Protein AF-A0AAV0FHT2-F1 (afdb_monomer_lite)

InterPro domains:
  IPR003653 Ulp1 protease family, C-terminal catalytic domain [PF02902] (88-196)
  IPR003653 Ulp1 protease family, C-terminal catalytic domain [PS50600] (56-200)
  IPR038765 Papain-like cysteine peptidase superfamily [SSF54001] (50-197)

Structure (mmCIF, N/CA/C/O backbone):
data_AF-A0AAV0FHT2-F1
#
_entry.id   AF-A0AAV0FHT2-F1
#
loop_
_atom_site.group_PDB
_atom_site.id
_atom_site.type_symbol
_atom_site.label_atom_id
_atom_site.label_alt_id
_atom_site.label_comp_id
_atom_site.label_asym_id
_atom_site.label_entity_id
_atom_site.label_seq_id
_atom_site.pdbx_PDB_ins_code
_atom_site.Cartn_x
_atom_site.Cartn_y
_atom_site.Cartn_z
_atom_site.occupancy
_atom_site.B_iso_or_equiv
_atom_site.auth_seq_id
_atom_site.auth_comp_id
_atom_site.auth_asym_id
_atom_site.auth_atom_id
_atom_site.pdbx_PDB_model_num
ATOM 1 N N . MET A 1 1 ? 17.338 -13.443 3.522 1.00 33.56 1 MET A N 1
ATOM 2 C CA . MET A 1 1 ? 15.998 -13.980 3.847 1.00 33.56 1 MET A CA 1
ATOM 3 C C . MET A 1 1 ? 15.006 -12.915 3.415 1.00 33.56 1 MET A C 1
ATOM 5 O O . MET A 1 1 ? 15.120 -11.802 3.889 1.00 33.56 1 MET A O 1
ATOM 9 N N . ARG A 1 2 ? 14.444 -13.075 2.213 1.00 39.53 2 ARG A N 1
ATOM 10 C CA . ARG A 1 2 ? 13.092 -13.601 1.917 1.00 39.53 2 ARG A CA 1
ATOM 11 C C . ARG A 1 2 ? 12.065 -12.457 1.869 1.00 39.53 2 ARG A C 1
ATOM 13 O O . ARG A 1 2 ? 11.284 -12.276 2.788 1.00 39.53 2 ARG A O 1
ATOM 20 N N . ASN A 1 3 ? 12.025 -11.750 0.737 1.00 41.50 3 ASN A N 1
ATOM 21 C CA . ASN A 1 3 ? 10.824 -11.031 0.298 1.00 41.50 3 ASN A CA 1
ATOM 22 C C . ASN A 1 3 ? 9.791 -12.047 -0.196 1.00 41.50 3 ASN A C 1
ATOM 24 O O . ASN A 1 3 ? 9.535 -12.175 -1.389 1.00 41.50 3 ASN A O 1
ATOM 28 N N . MET A 1 4 ? 9.260 -12.839 0.732 1.00 48.00 4 MET A N 1
ATOM 29 C CA . MET A 1 4 ? 8.156 -13.752 0.455 1.00 48.00 4 MET A CA 1
ATOM 30 C C . MET A 1 4 ? 6.805 -13.042 0.573 1.00 48.00 4 MET A C 1
ATOM 32 O O . MET A 1 4 ? 5.823 -13.595 0.105 1.00 48.00 4 MET A O 1
ATOM 36 N N . LEU A 1 5 ? 6.745 -11.813 1.105 1.00 46.59 5 LEU A N 1
ATOM 37 C CA . LEU A 1 5 ? 5.500 -11.046 1.206 1.00 46.59 5 LEU A CA 1
ATOM 38 C C . LEU A 1 5 ? 4.822 -10.852 -0.158 1.00 46.59 5 LEU A C 1
ATOM 40 O O . LEU A 1 5 ? 3.622 -11.050 -0.262 1.00 46.59 5 LEU A O 1
ATOM 44 N N . LEU A 1 6 ? 5.590 -10.550 -1.212 1.00 48.16 6 LEU A N 1
ATOM 45 C CA . LEU A 1 6 ? 5.062 -10.396 -2.572 1.00 48.16 6 LEU A CA 1
ATOM 46 C C . LEU A 1 6 ? 4.552 -11.714 -3.158 1.00 48.16 6 LEU A C 1
ATOM 48 O O . LEU A 1 6 ? 3.445 -11.752 -3.681 1.00 48.16 6 LEU A O 1
ATOM 52 N N . CYS A 1 7 ? 5.306 -12.810 -3.012 1.00 42.16 7 CYS A N 1
ATOM 53 C CA . CYS A 1 7 ? 4.814 -14.130 -3.405 1.00 42.16 7 CYS A CA 1
ATOM 54 C C . CYS A 1 7 ? 3.557 -14.511 -2.620 1.00 42.16 7 CYS A C 1
ATOM 56 O O . CYS A 1 7 ? 2.609 -14.998 -3.208 1.00 42.16 7 CYS A O 1
ATOM 58 N N . TRP A 1 8 ? 3.492 -14.253 -1.318 1.00 44.94 8 TRP A N 1
ATOM 59 C CA . TRP A 1 8 ? 2.304 -14.568 -0.528 1.00 44.94 8 TRP A CA 1
ATOM 60 C C . TRP A 1 8 ? 1.111 -13.692 -0.902 1.00 44.94 8 TRP A C 1
ATOM 62 O O . T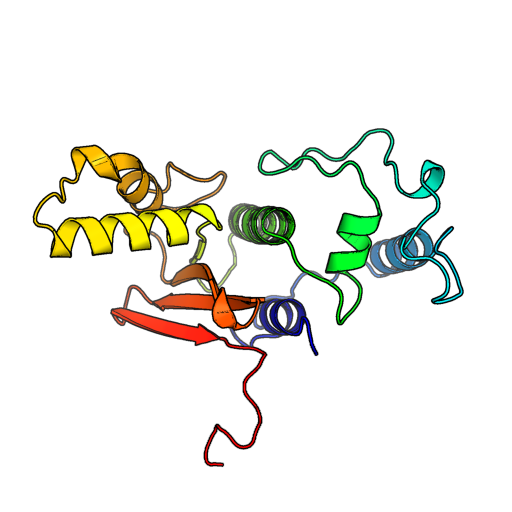RP A 1 8 ? 0.019 -14.209 -1.059 1.00 44.94 8 TRP A O 1
ATOM 72 N N . ILE A 1 9 ? 1.301 -12.398 -1.134 1.00 49.12 9 ILE A N 1
ATOM 73 C CA . ILE A 1 9 ? 0.235 -11.506 -1.608 1.00 49.12 9 ILE A CA 1
ATOM 74 C C . ILE A 1 9 ? -0.317 -11.969 -2.967 1.00 49.12 9 ILE A C 1
ATOM 76 O O . ILE A 1 9 ? -1.523 -11.912 -3.181 1.00 49.12 9 ILE A O 1
ATOM 80 N N . ILE A 1 10 ? 0.546 -12.461 -3.861 1.00 46.00 10 ILE A N 1
ATOM 81 C CA . ILE A 1 10 ? 0.159 -12.952 -5.193 1.00 46.00 10 ILE A CA 1
ATOM 82 C C . ILE A 1 10 ? -0.422 -14.384 -5.144 1.00 46.00 10 ILE A C 1
ATOM 84 O O . ILE A 1 10 ? -1.262 -14.715 -5.975 1.00 46.00 10 ILE A O 1
ATOM 88 N N . PHE A 1 11 ? -0.013 -15.223 -4.182 1.00 37.81 11 PHE A N 1
ATOM 89 C CA . PHE A 1 11 ? -0.374 -16.651 -4.087 1.00 37.81 11 PHE A CA 1
ATOM 90 C C . PHE A 1 11 ? -1.270 -17.021 -2.879 1.00 37.81 11 PHE A C 1
ATOM 92 O O . PHE A 1 11 ? -1.506 -18.205 -2.639 1.00 37.81 11 PHE A O 1
ATOM 99 N N . LEU A 1 12 ? -1.772 -16.056 -2.096 1.00 41.16 12 LEU A N 1
ATOM 100 C CA . LEU A 1 12 ? -2.678 -16.314 -0.966 1.00 41.16 12 LEU A CA 1
ATOM 101 C C . LEU A 1 12 ? -4.052 -16.810 -1.466 1.00 41.16 12 LEU A C 1
ATOM 103 O O . LEU A 1 12 ? -4.611 -16.185 -2.369 1.00 41.16 12 LEU A O 1
ATOM 107 N N . PRO A 1 13 ? -4.660 -17.837 -0.831 1.00 39.91 13 PRO A N 1
ATOM 108 C CA . PRO A 1 13 ? -5.949 -18.421 -1.230 1.00 39.91 13 PRO A CA 1
ATOM 109 C C . PRO A 1 13 ? -7.187 -17.499 -1.206 1.00 39.91 13 PRO A C 1
ATOM 111 O O . PRO A 1 13 ? -8.283 -17.981 -1.450 1.00 39.91 13 PRO A O 1
ATOM 114 N N . CYS A 1 14 ? -7.072 -16.209 -0.872 1.00 43.72 14 CYS A N 1
ATOM 115 C CA . CYS A 1 14 ? -8.185 -15.243 -0.844 1.00 43.72 14 CYS A CA 1
ATOM 116 C C . CYS A 1 14 ? -7.631 -13.850 -0.495 1.00 43.72 14 CYS A C 1
ATOM 118 O O . CYS A 1 14 ? -6.880 -13.787 0.486 1.00 43.72 14 CYS A O 1
ATOM 120 N N . PRO A 1 15 ? -7.936 -12.734 -1.198 1.00 46.41 15 PRO A N 1
ATOM 121 C CA . PRO A 1 15 ? -8.919 -12.488 -2.269 1.00 46.41 15 PRO A CA 1
ATOM 122 C C . PRO A 1 15 ? -8.490 -12.828 -3.702 1.00 46.41 15 PRO A C 1
ATOM 124 O O . PRO A 1 15 ? -9.273 -12.671 -4.633 1.00 46.41 15 PRO A O 1
ATOM 127 N N . PHE A 1 16 ? -7.240 -13.242 -3.897 1.00 49.50 16 PHE A N 1
ATOM 128 C CA . PHE A 1 16 ? -6.607 -13.254 -5.220 1.00 49.50 16 PHE A CA 1
ATOM 129 C C . PHE A 1 16 ? -6.552 -14.632 -5.887 1.00 49.50 16 PHE A C 1
ATOM 131 O O . PHE A 1 16 ? -6.151 -14.722 -7.040 1.00 49.50 16 PHE A O 1
ATOM 138 N N . ALA A 1 17 ? -6.924 -15.707 -5.188 1.00 43.62 17 ALA A N 1
ATOM 139 C CA . ALA A 1 17 ? -6.791 -17.063 -5.724 1.00 43.62 17 ALA A CA 1
ATOM 140 C C . ALA A 1 17 ? -7.970 -17.525 -6.587 1.00 43.62 17 ALA A C 1
ATOM 142 O O . ALA A 1 17 ? -7.798 -18.425 -7.403 1.00 43.62 17 ALA A O 1
ATOM 143 N N . ASP A 1 18 ? -9.150 -16.928 -6.408 1.00 41.88 18 ASP A N 1
ATOM 144 C CA . ASP A 1 18 ? -10.409 -17.513 -6.886 1.00 41.88 18 ASP A CA 1
ATOM 145 C C . ASP A 1 18 ? -10.996 -16.823 -8.123 1.00 41.88 18 ASP A C 1
ATOM 147 O O . ASP A 1 18 ? -11.919 -17.327 -8.762 1.00 41.88 18 ASP A O 1
ATOM 151 N N . GLU A 1 19 ? -10.419 -15.690 -8.501 1.00 41.84 19 GLU A N 1
ATOM 152 C CA . GLU A 1 19 ? -10.528 -15.159 -9.846 1.00 41.84 19 GLU A CA 1
ATOM 153 C C . GLU A 1 19 ? -9.125 -15.129 -10.387 1.00 41.84 19 GLU A C 1
ATOM 155 O O . GLU A 1 19 ? -8.256 -14.527 -9.760 1.00 41.84 19 GLU A O 1
ATOM 160 N N . ALA A 1 20 ? -8.915 -15.797 -11.519 1.00 40.69 20 ALA A N 1
ATOM 161 C CA . ALA A 1 20 ? -7.740 -15.658 -12.350 1.00 40.69 20 ALA A CA 1
ATOM 162 C C . ALA A 1 20 ? -7.089 -14.287 -12.121 1.00 40.69 20 ALA A C 1
ATOM 164 O O . ALA A 1 20 ? -7.559 -13.267 -12.631 1.00 40.69 20 ALA A O 1
ATOM 165 N N . VAL A 1 21 ? -5.999 -14.242 -11.342 1.00 48.59 21 VAL A N 1
ATOM 166 C CA . VAL A 1 21 ? -5.006 -13.190 -11.512 1.00 48.59 21 VAL A CA 1
ATOM 167 C C . VAL A 1 21 ? -4.718 -13.299 -12.990 1.00 48.59 21 VAL A C 1
ATOM 169 O O . VAL A 1 21 ? -4.102 -14.286 -13.370 1.00 48.59 21 VAL A O 1
ATOM 172 N N . CYS A 1 22 ? -5.313 -12.424 -13.816 1.00 53.59 22 CYS A N 1
ATOM 173 C CA . CYS A 1 22 ? -5.144 -12.460 -15.260 1.00 53.59 22 CYS A CA 1
ATOM 174 C C . CYS A 1 22 ? -3.649 -12.486 -15.488 1.00 53.59 22 CYS A C 1
ATOM 176 O O . CYS A 1 22 ? -2.992 -11.449 -15.361 1.00 53.59 22 CYS A O 1
ATOM 178 N N . VAL A 1 23 ? -3.120 -13.693 -15.693 1.00 59.41 23 VAL A N 1
ATOM 179 C CA . VAL A 1 23 ? -1.711 -13.899 -15.923 1.00 59.41 23 VAL A CA 1
ATOM 180 C C . VAL A 1 23 ? -1.491 -13.049 -17.156 1.00 59.41 23 VAL A C 1
ATOM 182 O O . VAL A 1 23 ? -2.236 -13.232 -18.131 1.00 59.41 23 VAL A O 1
ATOM 185 N N . PRO A 1 24 ? -0.608 -12.036 -17.094 1.00 66.94 24 PRO A N 1
ATOM 186 C CA . PRO A 1 24 ? -0.369 -11.214 -18.262 1.00 66.94 24 PRO A CA 1
ATOM 187 C C . PRO A 1 24 ? -0.123 -12.169 -19.433 1.00 66.94 24 PRO A C 1
ATOM 189 O O . PRO A 1 24 ? 0.543 -13.191 -19.219 1.00 66.94 24 PRO A O 1
ATOM 192 N N . PRO A 1 25 ? -0.702 -11.903 -20.622 1.00 78.06 25 PRO A N 1
ATOM 193 C CA . PRO A 1 25 ? -0.548 -12.770 -21.778 1.00 78.06 25 PRO A CA 1
ATOM 194 C C . PRO A 1 25 ? 0.895 -13.276 -21.864 1.00 78.06 25 PRO A C 1
ATOM 196 O O . PRO A 1 25 ? 1.808 -12.463 -21.685 1.00 78.06 25 PRO A O 1
ATOM 199 N N . PRO A 1 26 ? 1.141 -14.577 -22.104 1.00 81.12 26 PRO A N 1
ATOM 200 C CA . PRO A 1 26 ? 2.491 -15.138 -22.029 1.00 81.12 26 PRO A CA 1
ATOM 201 C C . PRO A 1 26 ? 3.531 -14.368 -22.854 1.00 81.12 26 PRO A C 1
ATOM 203 O O . PRO A 1 26 ? 4.694 -14.297 -22.469 1.00 81.12 26 PRO A O 1
ATOM 206 N N . SER A 1 27 ? 3.104 -13.731 -23.949 1.00 85.88 27 SER A N 1
ATOM 207 C CA . SER A 1 27 ? 3.920 -12.823 -24.758 1.00 85.88 27 SER A CA 1
ATOM 208 C C . SER A 1 27 ? 4.421 -11.596 -23.986 1.00 85.88 27 SER A C 1
ATOM 210 O O . SER A 1 27 ? 5.599 -11.259 -24.080 1.00 85.88 27 SER A O 1
ATOM 212 N N . ILE A 1 28 ? 3.561 -10.950 -23.198 1.00 83.19 28 ILE A N 1
ATOM 213 C CA . ILE A 1 28 ? 3.912 -9.796 -22.362 1.00 83.19 28 ILE A CA 1
ATOM 214 C C . ILE A 1 28 ? 4.859 -10.230 -21.245 1.00 83.19 28 ILE A C 1
ATOM 216 O O . ILE A 1 28 ? 5.869 -9.569 -21.014 1.00 83.19 28 ILE A O 1
ATOM 220 N N . LEU A 1 29 ? 4.573 -11.357 -20.585 1.00 82.81 29 LEU A N 1
ATOM 221 C CA . LEU A 1 29 ? 5.448 -11.886 -19.538 1.00 82.81 29 LEU A CA 1
ATOM 222 C C . LEU A 1 29 ? 6.831 -12.257 -20.096 1.00 82.81 29 LEU A C 1
ATOM 224 O O . LEU A 1 29 ? 7.849 -11.907 -19.507 1.00 82.81 29 LEU A O 1
ATOM 228 N N . GLY A 1 30 ? 6.879 -12.909 -21.260 1.00 86.94 30 GLY A N 1
ATOM 229 C CA . GLY A 1 30 ? 8.129 -13.240 -21.941 1.00 86.94 30 GLY A CA 1
ATOM 230 C C . GLY A 1 30 ? 8.939 -11.997 -22.313 1.00 86.94 30 GLY A C 1
ATOM 231 O O . GLY A 1 30 ? 10.134 -11.938 -22.026 1.00 86.94 30 GLY A O 1
ATOM 232 N N . ALA A 1 31 ? 8.287 -10.978 -22.881 1.00 91.62 31 ALA A N 1
ATOM 233 C CA . ALA A 1 31 ? 8.931 -9.706 -23.204 1.00 91.62 31 ALA A CA 1
ATOM 234 C C . ALA A 1 31 ? 9.461 -8.994 -21.950 1.00 91.62 31 ALA A C 1
ATOM 236 O O . ALA A 1 31 ? 10.584 -8.493 -21.962 1.00 91.62 31 ALA A O 1
ATOM 237 N N . PHE A 1 32 ? 8.694 -8.999 -20.856 1.00 89.88 32 PHE A N 1
ATOM 238 C CA . PHE A 1 32 ? 9.122 -8.423 -19.584 1.00 89.88 32 PHE A CA 1
ATOM 239 C C . PHE A 1 32 ? 10.336 -9.152 -18.999 1.00 89.88 32 PHE A C 1
ATOM 241 O O . PHE A 1 32 ? 11.269 -8.499 -18.546 1.00 89.88 32 PHE A O 1
ATOM 248 N N . ASN A 1 33 ? 10.364 -10.485 -19.052 1.00 88.62 33 ASN A N 1
ATOM 249 C CA . ASN A 1 33 ? 11.486 -11.278 -18.543 1.00 88.62 33 ASN A CA 1
ATOM 250 C C . ASN A 1 33 ? 12.776 -11.016 -19.329 1.00 88.62 33 ASN A C 1
ATOM 252 O O . ASN A 1 33 ? 13.850 -10.892 -18.749 1.00 88.62 33 ASN A O 1
ATOM 256 N N . ILE A 1 34 ? 12.673 -10.884 -20.653 1.00 92.06 34 ILE A N 1
ATOM 257 C CA . ILE A 1 34 ? 13.819 -10.498 -21.484 1.00 92.06 34 ILE A CA 1
ATOM 258 C C . ILE A 1 34 ? 14.268 -9.084 -21.113 1.00 92.06 34 ILE A C 1
ATOM 260 O O . ILE A 1 34 ? 15.452 -8.852 -20.869 1.00 92.06 34 ILE A O 1
ATOM 264 N N . TRP A 1 35 ? 13.317 -8.151 -21.033 1.00 94.06 35 TRP A N 1
ATOM 265 C CA . TRP A 1 35 ? 13.603 -6.761 -20.712 1.00 94.06 35 TRP A CA 1
ATOM 266 C C . TRP A 1 35 ? 14.246 -6.615 -19.336 1.00 94.06 35 TRP A C 1
ATOM 268 O O . TRP A 1 35 ? 15.223 -5.886 -19.227 1.00 94.06 35 TRP A O 1
ATOM 278 N N . ILE A 1 36 ? 13.764 -7.292 -18.290 1.00 91.00 36 ILE A N 1
ATOM 279 C CA . ILE A 1 36 ? 14.303 -7.122 -16.935 1.00 91.00 36 ILE A CA 1
ATOM 280 C C . ILE A 1 36 ? 15.756 -7.607 -16.844 1.00 91.00 36 ILE A C 1
ATOM 282 O O . ILE A 1 36 ? 16.574 -6.953 -16.212 1.00 91.00 36 ILE A O 1
ATOM 286 N N . ASP A 1 37 ? 16.129 -8.660 -17.568 1.00 90.62 37 ASP A N 1
ATOM 287 C CA . ASP A 1 37 ? 17.501 -9.185 -17.543 1.00 90.62 37 ASP A CA 1
ATOM 288 C C . ASP A 1 37 ? 18.471 -8.418 -18.445 1.00 90.62 37 ASP A C 1
ATOM 290 O O . ASP A 1 37 ? 19.697 -8.490 -18.284 1.00 90.62 37 ASP A O 1
ATOM 294 N N . GLU A 1 38 ? 17.940 -7.651 -19.393 1.00 92.06 38 GLU A N 1
ATOM 295 C CA . GLU A 1 38 ? 18.741 -6.900 -20.342 1.00 92.06 38 GLU A CA 1
ATOM 296 C C . GLU A 1 38 ? 19.623 -5.852 -19.642 1.00 92.06 38 GLU A C 1
ATOM 298 O O . GLU A 1 38 ? 19.155 -4.962 -18.925 1.00 92.06 38 GLU A O 1
ATOM 303 N N . GLY A 1 39 ? 20.936 -5.947 -19.868 1.00 88.44 39 GLY A N 1
ATOM 304 C CA . GLY A 1 39 ? 21.922 -5.010 -19.325 1.00 88.44 39 GLY A CA 1
ATOM 305 C C . GLY A 1 39 ? 22.173 -5.131 -17.817 1.00 88.44 39 GLY A C 1
ATOM 306 O O . GLY A 1 39 ? 22.937 -4.328 -17.277 1.00 88.44 39 GLY A O 1
ATOM 307 N N . ALA A 1 40 ? 21.584 -6.121 -17.135 1.00 89.12 40 ALA A N 1
ATOM 308 C CA . ALA A 1 40 ? 21.871 -6.407 -15.732 1.00 89.12 40 ALA A CA 1
ATOM 309 C C . ALA A 1 40 ? 23.320 -6.890 -15.540 1.00 89.12 40 ALA A C 1
ATOM 311 O O . ALA A 1 40 ? 23.899 -7.599 -16.377 1.00 89.12 40 ALA A O 1
ATOM 312 N N . TYR A 1 41 ? 23.935 -6.539 -14.409 1.00 86.75 41 TYR A N 1
ATOM 313 C CA . TYR A 1 41 ? 25.267 -7.040 -14.082 1.00 86.75 41 TYR A CA 1
ATOM 314 C C . TYR A 1 41 ? 25.233 -8.548 -13.791 1.00 86.75 41 TYR A C 1
ATOM 316 O O . TYR A 1 41 ? 24.649 -9.003 -12.813 1.00 86.75 41 TYR A O 1
ATOM 324 N N . LYS A 1 42 ? 25.973 -9.339 -14.577 1.00 74.88 42 LYS A N 1
ATOM 325 C CA . LYS A 1 42 ? 26.040 -10.808 -14.424 1.00 74.88 42 LYS A CA 1
ATOM 326 C C . LYS A 1 42 ? 26.806 -11.301 -13.183 1.00 74.88 42 LYS A C 1
ATOM 328 O O . LYS A 1 42 ? 26.823 -12.497 -12.909 1.00 74.88 42 LYS A O 1
ATOM 333 N N . ARG A 1 43 ? 27.516 -10.430 -12.454 1.00 64.62 43 ARG A N 1
ATOM 334 C CA . ARG A 1 43 ? 28.386 -10.812 -11.322 1.00 64.62 43 ARG A CA 1
ATOM 335 C C . ARG A 1 43 ? 28.083 -9.965 -10.087 1.00 64.62 43 ARG A C 1
ATOM 337 O O . ARG A 1 43 ? 28.073 -8.743 -10.176 1.00 64.62 43 ARG A O 1
ATOM 344 N N . LYS A 1 44 ? 28.022 -10.606 -8.911 1.00 58.44 44 LYS A N 1
ATOM 345 C CA . LYS A 1 44 ? 27.828 -9.988 -7.575 1.00 58.44 44 LYS A CA 1
ATOM 346 C C . LYS A 1 44 ? 28.922 -8.997 -7.124 1.00 58.44 44 LYS A C 1
ATOM 348 O O . LYS A 1 44 ? 28.937 -8.597 -5.968 1.00 58.44 44 LYS A O 1
ATOM 353 N N . ARG A 1 45 ? 29.879 -8.630 -7.985 1.00 58.72 45 ARG A N 1
ATOM 354 C CA . ARG A 1 45 ? 30.935 -7.664 -7.626 1.00 58.72 45 ARG A CA 1
ATOM 355 C C . ARG A 1 45 ? 30.429 -6.219 -7.626 1.00 58.72 45 ARG A C 1
ATOM 357 O O . ARG A 1 45 ? 31.020 -5.389 -6.949 1.00 58.72 45 ARG A O 1
ATOM 364 N N . SER A 1 46 ? 29.366 -5.923 -8.374 1.00 64.06 46 SER A N 1
ATOM 365 C CA . SER A 1 46 ? 28.742 -4.598 -8.379 1.00 64.06 46 SER A CA 1
ATOM 366 C C . SER A 1 46 ? 27.717 -4.484 -7.251 1.00 64.06 46 SER A C 1
ATOM 368 O O . SER A 1 46 ? 26.918 -5.395 -7.048 1.00 64.06 46 SER A O 1
ATOM 370 N N . LYS A 1 47 ? 27.720 -3.349 -6.542 1.00 75.25 47 LYS A N 1
ATOM 371 C CA . LYS A 1 47 ? 26.661 -2.980 -5.584 1.00 75.25 47 LYS A CA 1
ATOM 372 C C . LYS A 1 47 ? 25.357 -2.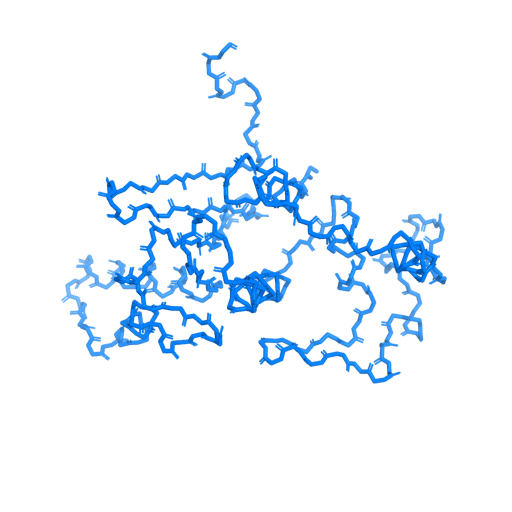589 -6.298 1.00 75.25 47 LYS A C 1
ATOM 374 O O . LYS A 1 47 ? 24.293 -2.643 -5.695 1.00 75.25 47 LYS A O 1
ATOM 379 N N . LEU A 1 48 ? 25.454 -2.184 -7.565 1.00 82.25 48 LEU A N 1
ATOM 380 C CA . LEU A 1 48 ? 24.325 -1.798 -8.411 1.00 82.25 48 LEU A CA 1
ATOM 381 C C . LEU A 1 48 ? 23.825 -2.997 -9.221 1.00 82.25 48 LEU A C 1
ATOM 383 O O . LEU A 1 48 ? 24.631 -3.834 -9.629 1.00 82.25 48 LEU A O 1
ATOM 387 N N . MET A 1 49 ? 22.519 -3.037 -9.498 1.00 86.88 49 MET A N 1
ATOM 388 C CA . MET A 1 49 ? 21.898 -4.078 -10.332 1.00 86.88 49 MET A CA 1
ATOM 389 C C . MET A 1 49 ? 22.135 -3.831 -11.827 1.00 86.88 49 MET A C 1
ATOM 391 O O . MET A 1 49 ? 22.462 -4.763 -12.562 1.00 86.88 49 MET A O 1
ATOM 395 N N . TYR A 1 50 ? 22.079 -2.565 -12.250 1.00 91.00 50 TYR A N 1
ATOM 396 C CA . TYR A 1 50 ? 22.303 -2.133 -13.630 1.00 91.00 50 TYR A CA 1
ATOM 397 C C . TYR A 1 50 ? 23.342 -1.005 -13.701 1.00 91.00 50 TYR A C 1
ATOM 399 O O . TYR A 1 50 ? 23.514 -0.258 -12.732 1.00 91.00 50 TYR A O 1
ATOM 407 N N . PRO A 1 51 ? 24.031 -0.835 -14.843 1.00 91.25 51 PRO A N 1
ATOM 408 C CA . PRO A 1 51 ? 24.770 0.388 -15.136 1.00 91.25 51 PRO A CA 1
ATOM 409 C C . PRO A 1 51 ? 23.841 1.615 -15.090 1.00 91.25 51 PRO A C 1
ATOM 411 O O . PRO A 1 51 ? 22.708 1.504 -15.554 1.00 91.25 51 PRO A O 1
ATOM 414 N N . PRO A 1 52 ? 24.297 2.809 -14.656 1.00 89.94 52 PRO A N 1
ATOM 415 C CA . PRO A 1 52 ? 23.429 3.988 -14.515 1.00 89.94 52 PRO A CA 1
ATOM 416 C C . PRO A 1 52 ? 22.633 4.360 -15.776 1.00 89.94 52 PRO A C 1
ATOM 418 O O . PRO A 1 52 ? 21.476 4.751 -15.687 1.00 89.94 52 PRO A O 1
ATOM 421 N N . LYS A 1 53 ? 23.232 4.186 -16.963 1.00 89.75 53 LYS A N 1
ATOM 422 C CA . LYS A 1 53 ? 22.574 4.451 -18.255 1.00 89.75 53 LYS A CA 1
ATOM 423 C C . LYS A 1 53 ? 21.445 3.468 -18.589 1.00 89.75 53 LYS A C 1
ATOM 425 O O . LYS A 1 53 ? 20.566 3.820 -19.356 1.00 89.75 53 LYS A O 1
ATOM 430 N N . VAL A 1 54 ? 21.517 2.243 -18.067 1.00 91.44 54 VAL A N 1
ATOM 431 C CA . VAL A 1 54 ? 20.500 1.194 -18.257 1.00 91.44 54 VAL A CA 1
ATOM 432 C C . VAL A 1 54 ? 19.450 1.267 -17.154 1.00 91.44 54 VAL A C 1
ATOM 434 O O . VAL A 1 54 ? 18.285 0.969 -17.389 1.00 91.44 54 VAL A O 1
ATOM 437 N N . ASP A 1 55 ? 19.867 1.647 -15.944 1.00 93.25 55 ASP A N 1
ATOM 438 C CA . ASP A 1 55 ? 18.958 1.778 -14.815 1.00 93.25 55 ASP A CA 1
ATOM 439 C C . ASP A 1 55 ? 17.965 2.921 -15.021 1.00 93.25 55 ASP A C 1
ATOM 441 O O . ASP A 1 55 ? 16.800 2.780 -14.672 1.00 93.25 55 ASP A O 1
ATOM 445 N N . HIS A 1 56 ? 18.409 4.042 -15.591 1.00 93.19 56 HIS A N 1
ATOM 446 C CA . HIS A 1 56 ? 17.558 5.206 -15.786 1.00 93.19 56 HIS A CA 1
ATOM 447 C C . HIS A 1 56 ? 16.521 4.983 -16.896 1.00 93.19 56 HIS A C 1
ATOM 449 O O . HIS A 1 56 ? 16.865 4.737 -18.051 1.00 93.19 56 HIS A O 1
ATOM 455 N N . LEU A 1 57 ? 15.243 5.098 -16.537 1.00 91.94 57 LEU A N 1
ATOM 456 C CA . LEU A 1 57 ? 14.113 4.954 -17.449 1.00 91.94 57 LEU A CA 1
ATOM 457 C C . LEU A 1 57 ? 13.769 6.311 -18.069 1.00 91.94 57 LEU A C 1
ATOM 459 O O . LEU A 1 57 ? 13.536 7.282 -17.349 1.00 91.94 57 LEU A O 1
ATOM 463 N N . ILE A 1 58 ? 13.727 6.366 -19.403 1.00 88.44 58 ILE A N 1
ATOM 464 C CA . ILE A 1 58 ? 13.358 7.559 -20.172 1.00 88.44 58 ILE A CA 1
ATOM 465 C C . ILE A 1 58 ? 12.253 7.180 -21.179 1.00 88.44 58 ILE A C 1
ATOM 467 O O . ILE A 1 58 ? 12.535 6.424 -22.109 1.00 88.44 58 ILE A O 1
ATOM 471 N N . PRO A 1 59 ? 11.026 7.720 -21.044 1.00 91.69 59 PRO A N 1
ATOM 472 C CA . PRO A 1 59 ? 10.535 8.446 -19.871 1.00 91.69 59 PRO A CA 1
ATOM 473 C C . PRO A 1 59 ? 10.434 7.520 -18.645 1.00 91.69 59 PRO A C 1
ATOM 475 O O . PRO A 1 59 ? 10.335 6.299 -18.773 1.00 91.69 59 PRO A O 1
ATOM 478 N N . GLY A 1 60 ? 10.457 8.103 -17.448 1.00 90.31 60 GLY A N 1
ATOM 479 C CA . GLY A 1 60 ? 10.075 7.376 -16.238 1.00 90.31 60 GLY A CA 1
ATOM 480 C C . GLY A 1 60 ? 8.568 7.110 -16.206 1.00 90.31 60 GLY A C 1
ATOM 481 O O . GLY A 1 60 ? 7.799 7.755 -16.921 1.00 90.31 60 GLY A O 1
ATOM 482 N N . TYR A 1 61 ? 8.145 6.171 -15.363 1.00 90.44 61 TYR A N 1
ATOM 483 C CA . TYR A 1 61 ? 6.735 5.827 -15.187 1.00 90.44 61 TYR A CA 1
ATOM 484 C C . TYR A 1 61 ? 6.140 6.610 -14.020 1.00 90.44 61 TYR A C 1
ATOM 486 O O . TYR A 1 61 ? 6.632 6.509 -12.898 1.00 90.44 61 TYR A O 1
ATOM 494 N N . ASP A 1 62 ? 5.069 7.358 -14.266 1.00 91.69 62 ASP A N 1
ATOM 495 C CA . ASP A 1 62 ? 4.287 8.008 -13.215 1.00 91.69 62 ASP A CA 1
ATOM 496 C C . ASP A 1 62 ? 3.020 7.192 -12.930 1.00 91.69 62 ASP A C 1
ATOM 498 O O . ASP A 1 62 ? 2.117 7.106 -13.764 1.00 91.69 62 ASP A O 1
ATOM 502 N N . PHE A 1 63 ? 2.965 6.568 -11.752 1.00 86.31 63 PHE A N 1
ATOM 503 C CA . PHE A 1 63 ? 1.814 5.784 -11.299 1.00 86.31 63 PHE A CA 1
ATOM 504 C C . PHE A 1 63 ? 0.819 6.606 -10.473 1.00 86.31 63 PHE A C 1
ATOM 506 O O . PHE A 1 63 ? -0.024 6.018 -9.797 1.00 86.31 63 PHE A O 1
ATOM 513 N N . THR A 1 64 ? 0.912 7.942 -10.471 1.00 87.75 64 THR A N 1
ATOM 514 C CA . THR A 1 64 ? 0.144 8.866 -9.606 1.00 87.75 64 THR A CA 1
ATOM 515 C C . THR A 1 64 ? 0.533 8.800 -8.126 1.00 87.75 64 THR A C 1
ATOM 517 O O . THR A 1 64 ? 0.631 9.831 -7.470 1.00 87.75 64 THR A O 1
ATOM 520 N N . VAL A 1 65 ? 0.776 7.602 -7.587 1.00 87.31 65 VAL A N 1
ATOM 521 C CA . VAL A 1 65 ? 1.207 7.391 -6.194 1.00 87.31 65 VAL A CA 1
ATOM 522 C C . VAL A 1 65 ? 2.726 7.414 -6.028 1.00 87.31 65 VAL A C 1
ATOM 524 O O . VAL A 1 65 ? 3.224 7.691 -4.943 1.00 87.31 65 VAL A O 1
ATOM 527 N N . ALA A 1 66 ? 3.469 7.122 -7.098 1.00 90.44 66 ALA A N 1
ATOM 528 C CA . ALA A 1 66 ? 4.923 7.160 -7.107 1.00 90.44 66 ALA A CA 1
ATOM 529 C C . ALA A 1 66 ? 5.461 7.323 -8.532 1.00 90.44 66 ALA A C 1
ATOM 531 O O . ALA A 1 66 ? 4.938 6.736 -9.483 1.00 90.44 66 ALA A O 1
ATOM 532 N N . PHE A 1 67 ? 6.565 8.059 -8.649 1.00 91.75 67 PHE A N 1
ATOM 533 C CA . PHE A 1 67 ? 7.358 8.130 -9.869 1.00 91.75 67 PHE A CA 1
ATOM 534 C C . PHE A 1 67 ? 8.465 7.069 -9.850 1.00 91.75 67 PHE A C 1
ATOM 536 O O . PHE A 1 67 ? 9.288 7.020 -8.932 1.00 91.75 67 PHE A O 1
ATOM 543 N N . VAL A 1 68 ? 8.515 6.235 -10.887 1.00 91.12 68 VAL A N 1
ATOM 544 C CA . VAL A 1 68 ? 9.501 5.169 -11.072 1.00 91.12 68 VAL A CA 1
ATOM 545 C C . VAL A 1 68 ? 10.391 5.502 -12.266 1.00 91.12 68 VAL A C 1
ATOM 547 O O . VAL A 1 68 ? 10.073 5.222 -13.420 1.00 91.12 68 VAL A O 1
ATOM 550 N N . GLY A 1 69 ? 11.550 6.089 -11.970 1.00 92.12 69 GLY A N 1
ATOM 551 C CA . GLY A 1 69 ? 12.579 6.427 -12.961 1.00 92.12 69 GLY A CA 1
ATOM 552 C C . GLY A 1 69 ? 13.721 5.413 -13.067 1.00 92.12 69 GLY A C 1
ATOM 553 O O . GLY A 1 69 ? 14.707 5.695 -13.746 1.00 92.12 69 GLY A O 1
ATOM 554 N N . SER A 1 70 ? 13.630 4.276 -12.365 1.00 92.50 70 SER A N 1
ATOM 555 C CA . SER A 1 70 ? 14.706 3.284 -12.263 1.00 92.50 70 SER A CA 1
ATOM 556 C C . SER A 1 70 ? 14.217 1.861 -12.537 1.00 92.50 70 SER A C 1
ATOM 558 O O . SER A 1 70 ? 13.236 1.398 -11.951 1.00 92.50 70 SER A O 1
ATOM 560 N N . LYS A 1 71 ? 14.949 1.135 -13.384 1.00 92.19 71 LYS A N 1
ATOM 561 C CA . LYS A 1 71 ? 14.738 -0.284 -13.693 1.00 92.19 71 LYS A CA 1
ATOM 562 C C . LYS A 1 71 ? 14.964 -1.182 -12.470 1.00 92.19 71 LYS A C 1
ATOM 564 O O . LYS A 1 71 ? 14.297 -2.208 -12.321 1.00 92.19 71 LYS A O 1
ATOM 569 N N . THR A 1 72 ? 15.836 -0.771 -11.548 1.00 90.69 72 THR A N 1
ATOM 570 C CA . THR A 1 72 ? 16.063 -1.428 -10.248 1.00 90.69 72 THR A CA 1
ATOM 571 C C . THR A 1 72 ? 14.781 -1.549 -9.419 1.00 90.69 72 THR A C 1
ATOM 573 O O . THR A 1 72 ? 14.625 -2.531 -8.691 1.00 90.69 72 THR A O 1
ATOM 576 N N . CYS A 1 73 ? 13.832 -0.618 -9.560 1.00 88.50 73 CYS A N 1
ATOM 577 C CA . CYS A 1 73 ? 12.526 -0.703 -8.900 1.00 88.50 73 CYS A CA 1
ATOM 578 C C . CYS A 1 73 ? 11.760 -1.968 -9.332 1.00 88.50 73 CYS A C 1
ATOM 580 O O . CYS A 1 73 ? 11.391 -2.803 -8.505 1.00 88.50 73 CYS A O 1
ATOM 582 N N . PHE A 1 74 ? 11.632 -2.187 -10.644 1.00 88.94 74 PHE A N 1
ATOM 583 C CA . PHE A 1 74 ? 11.000 -3.387 -11.198 1.00 88.94 74 PHE A CA 1
ATOM 584 C C . PHE A 1 74 ? 11.780 -4.661 -10.866 1.00 88.94 74 PHE A C 1
ATOM 586 O O . PHE A 1 74 ? 11.181 -5.686 -10.552 1.00 88.94 74 PHE A O 1
ATOM 593 N N . HIS A 1 75 ? 13.114 -4.599 -10.867 1.00 88.38 75 HIS A N 1
ATOM 594 C CA . HIS A 1 75 ? 13.944 -5.752 -10.513 1.00 88.38 75 HIS A CA 1
ATOM 595 C C . HIS A 1 75 ? 13.740 -6.154 -9.045 1.00 88.38 75 HIS A C 1
ATOM 597 O O . HIS A 1 75 ? 13.708 -7.342 -8.727 1.00 88.38 75 HIS A O 1
ATOM 603 N N . SER A 1 76 ? 13.571 -5.177 -8.151 1.00 86.31 76 SER A N 1
ATOM 604 C CA . SER A 1 76 ? 13.331 -5.413 -6.722 1.00 86.31 76 SER A CA 1
ATOM 605 C C . SER A 1 76 ? 11.971 -6.056 -6.446 1.00 86.31 76 SER A C 1
ATOM 607 O O . SER A 1 76 ? 11.841 -6.840 -5.506 1.00 86.31 76 SER A O 1
ATOM 609 N N . LEU A 1 77 ? 10.978 -5.755 -7.285 1.00 83.81 77 LEU A N 1
ATOM 610 C CA . LEU A 1 77 ? 9.659 -6.386 -7.261 1.00 83.81 77 LEU A CA 1
ATOM 611 C C . LEU A 1 77 ? 9.662 -7.794 -7.861 1.00 83.81 77 LEU A C 1
ATOM 613 O O . LEU A 1 77 ? 9.008 -8.687 -7.329 1.00 83.81 77 LEU A O 1
ATOM 617 N N . TYR A 1 78 ? 10.374 -7.981 -8.974 1.00 83.62 78 TYR A N 1
ATOM 618 C CA . TYR A 1 78 ? 10.343 -9.219 -9.750 1.00 83.62 78 TYR A CA 1
ATOM 619 C C . TYR A 1 78 ? 11.197 -10.332 -9.128 1.00 83.62 78 TYR A C 1
ATOM 621 O O . TYR A 1 78 ? 10.776 -11.488 -9.069 1.00 83.62 78 TYR A O 1
ATOM 629 N N . TYR A 1 79 ? 12.390 -9.998 -8.629 1.00 81.25 79 TYR A N 1
ATOM 630 C CA . TYR A 1 79 ? 13.319 -10.984 -8.089 1.00 81.25 79 TYR A CA 1
ATOM 631 C C . TYR A 1 79 ? 13.157 -11.210 -6.585 1.00 81.25 79 TYR A C 1
ATOM 633 O O . TYR A 1 79 ? 13.083 -10.286 -5.774 1.00 81.25 79 TYR A O 1
ATOM 641 N N . LEU A 1 80 ? 13.211 -12.482 -6.186 1.00 71.75 80 LEU A N 1
ATOM 642 C CA . LEU A 1 80 ? 13.177 -12.874 -4.781 1.00 71.75 80 LEU A CA 1
ATOM 643 C C . LEU A 1 80 ? 14.388 -12.339 -4.006 1.00 71.75 80 LEU A C 1
ATOM 645 O O . LEU A 1 80 ? 15.524 -12.338 -4.479 1.00 71.75 80 LEU A O 1
ATOM 649 N N . GLY A 1 81 ? 14.143 -11.959 -2.751 1.00 72.50 81 GLY A N 1
ATOM 650 C CA . GLY A 1 81 ? 15.200 -11.603 -1.800 1.00 72.50 81 GLY A CA 1
ATOM 651 C C . GLY A 1 81 ? 15.825 -10.221 -1.992 1.00 72.50 81 GLY A C 1
ATOM 652 O O . GLY A 1 81 ? 16.832 -9.944 -1.343 1.00 72.50 81 GLY A O 1
ATOM 653 N N . GLN A 1 82 ? 15.238 -9.374 -2.838 1.00 78.75 82 GLN A N 1
ATOM 654 C CA . GLN A 1 82 ? 15.583 -7.953 -2.920 1.00 78.75 82 GLN A CA 1
ATOM 655 C C . GLN A 1 82 ? 15.049 -7.182 -1.700 1.00 78.75 82 GLN A C 1
ATOM 657 O O . GLN A 1 82 ? 14.568 -7.794 -0.753 1.00 78.75 82 GLN A O 1
ATOM 662 N N . LEU A 1 83 ? 15.161 -5.854 -1.667 1.00 79.44 83 LEU A N 1
ATOM 663 C CA . LEU A 1 83 ? 14.532 -5.019 -0.636 1.00 79.44 83 LEU A CA 1
ATOM 664 C C . LEU A 1 83 ? 13.298 -4.340 -1.233 1.00 79.44 83 LEU A C 1
ATOM 666 O O . LEU A 1 83 ? 13.392 -3.712 -2.283 1.00 79.44 83 LEU A O 1
ATOM 670 N N . ILE A 1 84 ? 12.151 -4.465 -0.562 1.00 83.94 84 ILE A N 1
ATOM 671 C CA . ILE A 1 84 ? 10.930 -3.725 -0.907 1.00 83.94 84 ILE A CA 1
ATOM 672 C C . ILE A 1 84 ? 10.924 -2.442 -0.075 1.00 83.94 84 ILE A C 1
ATOM 674 O O . ILE A 1 84 ? 10.921 -2.482 1.153 1.00 83.94 84 ILE A O 1
ATOM 678 N N . LEU A 1 85 ? 10.955 -1.313 -0.771 1.00 86.88 85 LEU A N 1
ATOM 679 C CA . LEU A 1 85 ? 10.772 0.032 -0.209 1.00 86.88 85 LEU A CA 1
ATOM 680 C C . LEU A 1 85 ? 9.29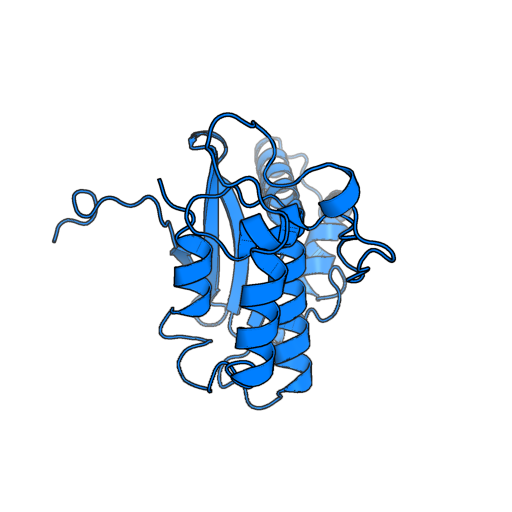0 0.422 -0.170 1.00 86.88 85 LEU A C 1
ATOM 682 O O . LEU A 1 85 ? 8.494 -0.155 -0.905 1.00 86.88 85 LEU A O 1
ATOM 686 N N . ASP A 1 86 ? 8.956 1.452 0.602 1.00 88.81 86 ASP A N 1
ATOM 687 C CA . ASP A 1 86 ? 7.610 2.023 0.735 1.00 88.81 86 ASP A CA 1
ATOM 688 C C . ASP A 1 86 ? 6.932 2.272 -0.619 1.00 88.81 86 ASP A C 1
ATOM 690 O O . ASP A 1 86 ? 5.846 1.758 -0.873 1.00 88.81 86 ASP A O 1
ATOM 694 N N . SER A 1 87 ? 7.637 2.926 -1.547 1.00 87.81 87 SER A N 1
ATOM 695 C CA . SER A 1 87 ? 7.111 3.243 -2.881 1.00 87.81 87 SER A CA 1
ATOM 696 C C . SER A 1 87 ? 6.703 2.012 -3.691 1.00 87.81 87 SER A C 1
ATOM 698 O O . SER A 1 87 ? 5.793 2.084 -4.512 1.00 87.81 87 SER A O 1
ATOM 700 N N . HIS A 1 88 ? 7.341 0.862 -3.462 1.00 88.19 88 HIS A N 1
ATOM 701 C CA . HIS A 1 88 ? 6.935 -0.380 -4.107 1.00 88.19 88 HIS A CA 1
ATOM 702 C C . HIS A 1 88 ? 5.572 -0.842 -3.584 1.00 88.19 88 HIS A C 1
ATOM 704 O O . HIS A 1 88 ? 4.730 -1.250 -4.379 1.00 88.19 88 HIS A O 1
ATOM 710 N N . LEU A 1 89 ? 5.347 -0.771 -2.267 1.00 89.31 89 LEU A N 1
ATOM 711 C CA . LEU A 1 89 ? 4.072 -1.147 -1.652 1.00 89.31 89 LEU A CA 1
ATOM 712 C C . LEU A 1 89 ? 2.953 -0.208 -2.089 1.00 89.31 89 LEU A C 1
ATOM 714 O O . LEU A 1 89 ? 1.874 -0.688 -2.434 1.00 89.31 89 LEU A O 1
ATOM 718 N N . ASP A 1 90 ? 3.229 1.092 -2.161 1.00 89.25 90 ASP A N 1
ATOM 719 C CA . ASP A 1 90 ? 2.253 2.083 -2.613 1.00 89.25 90 ASP A CA 1
ATOM 720 C C . ASP A 1 90 ? 1.810 1.803 -4.056 1.00 89.25 90 ASP A C 1
ATOM 722 O O . ASP A 1 90 ? 0.609 1.787 -4.340 1.00 89.25 90 ASP A O 1
ATOM 726 N N . VAL A 1 91 ? 2.757 1.486 -4.952 1.00 88.88 91 VAL A N 1
ATOM 727 C CA . VAL A 1 91 ? 2.471 1.098 -6.346 1.00 88.88 91 VAL A CA 1
ATOM 728 C C . VAL A 1 91 ? 1.701 -0.223 -6.421 1.00 88.88 91 VAL A C 1
ATOM 730 O O . VAL A 1 91 ? 0.715 -0.306 -7.156 1.00 88.88 91 VAL A O 1
ATOM 733 N N . ILE A 1 92 ? 2.101 -1.250 -5.661 1.00 87.94 92 ILE A N 1
ATOM 734 C CA . ILE A 1 92 ? 1.410 -2.552 -5.632 1.00 87.94 92 ILE A CA 1
ATOM 735 C C . ILE A 1 92 ? -0.038 -2.386 -5.160 1.00 87.94 92 ILE A C 1
ATOM 737 O O . ILE A 1 92 ? -0.964 -2.893 -5.798 1.00 87.94 92 ILE A O 1
ATOM 741 N N . PHE A 1 93 ? -0.257 -1.667 -4.060 1.00 90.38 93 PHE A N 1
ATOM 742 C CA . PHE A 1 93 ? -1.599 -1.474 -3.527 1.00 90.38 93 PHE A CA 1
ATOM 743 C C . PHE A 1 93 ? -2.450 -0.569 -4.404 1.00 90.38 93 PHE A C 1
ATOM 745 O O . PHE A 1 93 ? -3.632 -0.860 -4.589 1.00 90.38 93 PHE A O 1
ATOM 752 N N . TYR A 1 94 ? -1.873 0.476 -4.999 1.00 91.38 94 TYR A N 1
ATOM 753 C CA . TYR A 1 94 ? -2.565 1.256 -6.022 1.00 91.38 94 TYR A CA 1
ATOM 754 C C . TYR A 1 94 ? -3.019 0.370 -7.181 1.00 91.38 94 TYR A C 1
ATOM 756 O O . TYR A 1 94 ? -4.189 0.416 -7.564 1.00 91.38 94 TYR A O 1
ATOM 764 N N . TYR A 1 95 ? -2.133 -0.492 -7.686 1.00 87.62 95 TYR A N 1
ATOM 765 C CA . TYR A 1 95 ? -2.476 -1.438 -8.742 1.00 87.62 95 TYR A CA 1
ATOM 766 C C . TYR A 1 95 ? -3.625 -2.367 -8.326 1.00 87.62 95 TYR A C 1
ATOM 768 O O . TYR A 1 95 ? -4.555 -2.562 -9.108 1.00 87.62 95 TYR A O 1
ATOM 776 N N . PHE A 1 96 ? -3.626 -2.893 -7.097 1.00 85.44 96 PHE A N 1
ATOM 777 C CA . PHE A 1 96 ? -4.729 -3.730 -6.610 1.00 85.44 96 PHE A CA 1
ATOM 778 C C . PHE A 1 96 ? -6.051 -2.982 -6.521 1.00 85.44 96 PHE A C 1
ATOM 780 O O . PHE A 1 96 ? -7.059 -3.492 -7.012 1.00 85.44 96 PHE A O 1
ATOM 787 N N . ARG A 1 97 ? -6.051 -1.771 -5.959 1.00 89.50 97 ARG A N 1
ATOM 788 C CA . ARG A 1 97 ? -7.250 -0.929 -5.891 1.00 89.50 97 ARG A CA 1
ATOM 789 C C . ARG A 1 97 ? -7.785 -0.618 -7.290 1.00 89.50 97 ARG A C 1
ATOM 791 O O . ARG A 1 97 ? -8.961 -0.851 -7.565 1.00 89.50 97 ARG A O 1
ATOM 798 N N . LYS A 1 98 ? -6.909 -0.194 -8.210 1.00 87.81 98 LYS A N 1
ATOM 799 C CA . LYS A 1 98 ? -7.282 0.111 -9.599 1.00 87.81 98 LYS A CA 1
ATOM 800 C C . LYS A 1 98 ? -7.824 -1.114 -10.330 1.00 87.81 98 LYS A C 1
ATOM 802 O O . LYS A 1 98 ? -8.812 -1.024 -11.055 1.00 87.81 98 LYS A O 1
ATOM 807 N N . LYS A 1 99 ? -7.201 -2.275 -10.132 1.00 81.25 99 LYS A N 1
ATOM 808 C CA . LYS A 1 99 ? -7.654 -3.530 -10.733 1.00 81.25 99 LYS A CA 1
ATOM 809 C C . LYS A 1 99 ? -9.020 -3.947 -10.194 1.00 81.25 99 LYS A C 1
ATOM 811 O O . LYS A 1 99 ? -9.865 -4.342 -10.993 1.00 81.25 99 LYS A O 1
ATOM 816 N N . ALA A 1 100 ? -9.255 -3.841 -8.887 1.00 80.88 100 ALA A N 1
ATOM 817 C CA . ALA A 1 100 ? -10.551 -4.150 -8.284 1.00 80.88 100 ALA A CA 1
ATOM 818 C C . ALA A 1 100 ? -11.662 -3.228 -8.818 1.00 80.88 100 ALA A C 1
ATOM 820 O O . ALA A 1 100 ? -12.745 -3.704 -9.158 1.00 80.88 100 ALA A O 1
ATOM 821 N N . GLU A 1 101 ? -11.366 -1.935 -8.976 1.00 83.56 101 GLU A N 1
ATOM 822 C CA . GLU A 1 101 ? -12.273 -0.946 -9.574 1.00 83.56 101 GLU A CA 1
ATOM 823 C C . GLU A 1 101 ? -12.675 -1.320 -11.015 1.00 83.56 101 GLU A C 1
ATOM 825 O O . GLU A 1 101 ? -13.853 -1.247 -11.371 1.00 83.56 101 GLU A O 1
ATOM 830 N N . VAL A 1 102 ? -11.710 -1.757 -11.835 1.00 81.62 102 VAL A N 1
ATOM 831 C CA . VAL A 1 102 ? -11.941 -2.125 -13.245 1.00 81.62 102 VAL A CA 1
ATOM 832 C C . VAL A 1 102 ? -12.631 -3.481 -13.386 1.00 81.62 102 VAL A C 1
ATOM 834 O O . VAL A 1 102 ? -13.528 -3.628 -14.214 1.00 81.62 102 VAL A O 1
ATOM 837 N N . THR A 1 103 ? -12.205 -4.478 -12.610 1.00 70.56 103 THR A N 1
ATOM 838 C CA . THR A 1 103 ? -12.586 -5.879 -12.844 1.00 70.56 103 THR A CA 1
ATOM 839 C C . THR A 1 103 ? -14.025 -6.152 -12.393 1.00 70.56 103 THR A C 1
ATOM 841 O O . THR A 1 103 ? -14.671 -6.993 -12.999 1.00 70.56 103 THR A O 1
ATOM 844 N N . LYS A 1 104 ? -14.571 -5.410 -11.411 1.00 68.25 104 LYS A N 1
ATOM 845 C CA . LYS A 1 104 ? -15.956 -5.492 -10.870 1.00 68.25 104 LYS A CA 1
ATOM 846 C C . LYS A 1 104 ? -16.477 -6.880 -10.440 1.00 68.25 104 LYS A C 1
ATOM 848 O O . LYS A 1 104 ? -17.518 -6.931 -9.796 1.00 68.25 104 LYS A O 1
ATOM 853 N N . THR A 1 105 ? -15.787 -7.974 -10.752 1.00 60.62 105 THR A N 1
ATOM 854 C CA . THR A 1 105 ? -16.180 -9.356 -10.441 1.00 60.62 105 THR A CA 1
ATOM 855 C C . THR A 1 105 ? -15.593 -9.861 -9.132 1.00 60.62 105 THR A C 1
ATOM 857 O O . THR A 1 105 ? -16.103 -10.836 -8.597 1.00 60.62 105 THR A O 1
ATOM 860 N N . CYS A 1 106 ? -14.581 -9.173 -8.585 1.00 63.53 106 CYS A N 1
ATOM 861 C CA . CYS A 1 106 ? -13.842 -9.631 -7.412 1.00 63.53 106 CYS A CA 1
ATOM 862 C C . CYS A 1 106 ? -14.805 -10.038 -6.289 1.00 63.53 106 CYS A C 1
ATOM 864 O O . CYS A 1 106 ? -15.509 -9.192 -5.736 1.00 63.53 106 CYS A O 1
ATOM 866 N N . LYS A 1 107 ? -14.822 -11.337 -5.955 1.00 68.00 107 LYS A N 1
ATOM 867 C CA . LYS A 1 107 ? -15.725 -11.927 -4.946 1.00 68.00 107 LYS A CA 1
ATOM 868 C C . LYS A 1 107 ? -15.598 -11.284 -3.566 1.00 68.00 107 LYS A C 1
ATOM 870 O O . LYS A 1 107 ? -16.464 -11.466 -2.721 1.00 68.00 107 LYS A O 1
ATOM 875 N N . ILE A 1 108 ? -14.492 -10.588 -3.336 1.00 74.62 108 ILE A N 1
ATOM 876 C CA . ILE A 1 108 ? -14.162 -9.939 -2.084 1.00 74.62 108 ILE A CA 1
ATOM 877 C C . ILE A 1 108 ? -13.975 -8.453 -2.333 1.00 74.62 108 ILE A C 1
ATOM 879 O O . ILE A 1 108 ? -13.184 -8.039 -3.188 1.00 74.62 108 ILE A O 1
ATOM 883 N N . SER A 1 109 ? -14.664 -7.655 -1.528 1.00 86.56 109 SER A N 1
ATOM 884 C CA . SER A 1 109 ? -14.501 -6.213 -1.518 1.00 86.56 109 SER A CA 1
ATOM 885 C C . SER A 1 109 ? -13.381 -5.824 -0.552 1.00 86.56 109 SER A C 1
ATOM 887 O O . SER A 1 109 ? -13.296 -6.306 0.579 1.00 86.56 109 SER A O 1
ATOM 889 N N . PHE A 1 110 ? -12.459 -4.979 -1.009 1.00 91.25 110 PHE A N 1
ATOM 890 C CA . PHE A 1 110 ? -11.348 -4.541 -0.178 1.00 91.25 110 PHE A CA 1
ATOM 891 C C . PHE A 1 110 ? -10.900 -3.123 -0.507 1.00 91.25 110 PHE A C 1
ATOM 893 O O . PHE A 1 110 ? -11.091 -2.627 -1.620 1.00 91.25 110 PHE A O 1
ATOM 900 N N . THR A 1 111 ? -10.239 -2.505 0.464 1.00 94.25 111 THR A N 1
ATOM 901 C CA . THR A 1 111 ? -9.369 -1.349 0.255 1.00 94.25 111 THR A CA 1
ATOM 902 C C . THR A 1 111 ? -8.008 -1.608 0.901 1.00 94.25 111 THR A C 1
ATOM 904 O O . THR A 1 111 ? -7.746 -2.674 1.467 1.00 94.25 111 THR A O 1
ATOM 907 N N . THR A 1 112 ? -7.098 -0.654 0.781 1.00 95.00 112 THR A N 1
ATOM 908 C CA . THR A 1 112 ? -5.743 -0.761 1.322 1.00 95.00 112 THR A CA 1
ATOM 909 C C . THR A 1 112 ? -5.306 0.578 1.903 1.00 95.00 112 THR A C 1
ATOM 911 O O . THR A 1 112 ? -5.746 1.612 1.405 1.00 95.00 112 THR A O 1
ATOM 914 N N . THR A 1 113 ? -4.356 0.581 2.828 1.00 95.44 113 THR A N 1
ATOM 915 C CA . THR A 1 113 ? -3.649 1.796 3.254 1.00 95.44 113 THR A CA 1
ATOM 916 C C . THR A 1 113 ? -2.248 1.862 2.644 1.00 95.44 113 THR A C 1
ATOM 918 O O . THR A 1 113 ? -1.783 0.903 2.026 1.00 95.44 113 THR A O 1
ATOM 921 N N . ASP A 1 114 ? -1.566 2.991 2.818 1.00 93.06 114 ASP A N 1
ATOM 922 C CA . ASP A 1 114 ? -0.161 3.166 2.446 1.00 93.06 114 ASP A CA 1
ATOM 923 C C . ASP A 1 114 ? 0.755 2.991 3.671 1.00 93.06 114 ASP A C 1
ATOM 925 O O . ASP A 1 114 ? 0.303 2.626 4.768 1.00 93.06 114 ASP A O 1
ATOM 929 N N . THR A 1 115 ? 2.052 3.249 3.500 1.00 88.75 115 THR A N 1
ATOM 930 C CA . THR A 1 115 ? 3.015 3.169 4.608 1.00 88.75 115 THR A CA 1
ATOM 931 C C . THR A 1 115 ? 2.889 4.318 5.617 1.00 88.75 115 THR A C 1
ATOM 933 O O . THR A 1 115 ? 3.268 4.154 6.785 1.00 88.75 115 THR A O 1
ATOM 936 N N . LEU A 1 116 ? 2.299 5.456 5.228 1.00 91.75 116 LEU A N 1
ATOM 937 C CA . LEU A 1 116 ? 2.067 6.609 6.105 1.00 91.75 116 LEU A CA 1
ATOM 938 C C . LEU A 1 116 ? 0.951 6.350 7.116 1.00 91.75 116 LEU A C 1
ATOM 940 O O . LEU A 1 116 ? 1.026 6.847 8.245 1.00 91.75 116 LEU A O 1
ATOM 944 N N . PHE A 1 117 ? -0.054 5.552 6.755 1.00 93.12 117 PHE A N 1
ATOM 945 C CA . PHE A 1 117 ? -1.140 5.179 7.659 1.00 93.12 117 PHE A CA 1
ATOM 946 C C . PHE A 1 117 ? -0.614 4.594 8.973 1.00 93.12 117 PHE A C 1
ATOM 948 O O . PHE A 1 117 ? -0.959 5.084 10.048 1.00 93.12 117 PHE A O 1
ATOM 955 N N . ASN A 1 118 ? 0.293 3.614 8.900 1.00 88.19 118 ASN A N 1
ATOM 956 C CA . ASN A 1 118 ? 0.876 2.985 10.087 1.00 88.19 118 ASN A CA 1
ATOM 957 C C . ASN A 1 118 ? 1.618 4.006 10.971 1.00 88.19 118 ASN A C 1
ATOM 959 O O . ASN A 1 118 ? 1.471 4.006 12.193 1.00 88.19 118 ASN A O 1
ATOM 963 N N . VAL A 1 119 ? 2.370 4.929 10.361 1.00 89.38 119 VAL A N 1
ATOM 964 C CA . VAL A 1 119 ? 3.059 6.006 11.092 1.00 89.38 119 VAL A CA 1
ATOM 965 C C . VAL A 1 119 ? 2.056 6.904 11.819 1.00 89.38 119 VAL A C 1
ATOM 967 O O . VAL A 1 119 ? 2.275 7.268 12.977 1.00 89.38 119 VAL A O 1
ATOM 970 N N . ASN A 1 120 ? 0.951 7.251 11.163 1.00 93.00 120 ASN A N 1
ATOM 971 C CA . ASN A 1 120 ? -0.075 8.118 11.731 1.00 93.00 120 ASN A CA 1
ATOM 972 C C . ASN A 1 120 ? -0.872 7.425 12.845 1.00 93.00 120 ASN A C 1
ATOM 974 O O . ASN A 1 120 ? -1.131 8.058 13.867 1.00 93.00 120 ASN A O 1
ATOM 978 N N . VAL A 1 121 ? -1.180 6.132 12.710 1.00 92.50 121 VAL A N 1
ATOM 979 C CA . VAL A 1 121 ? -1.830 5.338 13.767 1.00 92.50 121 VAL A CA 1
ATO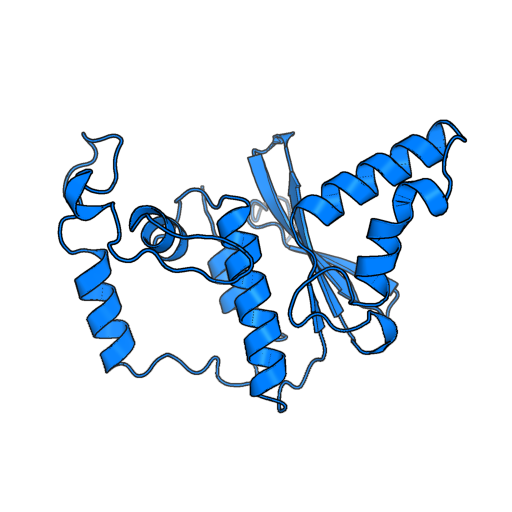M 980 C C . VAL A 1 121 ? -0.947 5.250 15.011 1.00 92.50 121 VAL A C 1
ATOM 982 O O . VAL A 1 121 ? -1.428 5.484 16.118 1.00 92.50 121 VAL A O 1
ATOM 985 N N . LEU A 1 122 ? 0.355 4.987 14.857 1.00 91.31 122 LEU A N 1
ATOM 986 C CA . LEU A 1 122 ? 1.279 4.938 15.996 1.00 91.31 122 LEU A CA 1
ATOM 987 C C . LEU A 1 122 ? 1.390 6.294 16.709 1.00 91.31 122 LEU A C 1
ATOM 989 O O . LEU A 1 122 ? 1.401 6.344 17.940 1.00 91.31 122 LEU A O 1
ATOM 993 N N . LYS A 1 123 ? 1.421 7.400 15.952 1.00 93.19 123 LYS A N 1
ATOM 994 C CA . LYS A 1 123 ? 1.388 8.759 16.519 1.00 93.19 123 LYS A CA 1
ATOM 995 C C . LYS A 1 123 ? 0.079 9.039 17.258 1.00 93.19 123 LYS A C 1
ATOM 997 O O . LYS A 1 123 ? 0.112 9.607 18.347 1.00 93.19 123 LYS A O 1
ATOM 1002 N N . ALA A 1 124 ? -1.055 8.637 16.686 1.00 94.38 124 ALA A N 1
ATOM 1003 C CA . ALA A 1 124 ? -2.362 8.763 17.321 1.00 94.38 124 ALA A CA 1
ATOM 1004 C C . ALA A 1 124 ? -2.413 7.983 18.636 1.00 94.38 124 ALA A C 1
ATOM 1006 O O . ALA A 1 124 ? -2.806 8.537 19.660 1.00 94.38 124 ALA A O 1
ATOM 1007 N N . TYR A 1 125 ? -1.931 6.740 18.634 1.00 93.44 125 TYR A N 1
ATOM 1008 C CA . TYR A 1 125 ? -1.876 5.904 19.826 1.00 93.44 125 TYR A CA 1
ATOM 1009 C C . TYR A 1 125 ? -1.002 6.521 20.927 1.00 93.44 125 TYR A C 1
ATOM 1011 O O . TYR A 1 125 ? -1.462 6.649 22.060 1.00 93.44 125 TYR A O 1
ATOM 1019 N N . ALA A 1 126 ? 0.203 7.002 20.609 1.00 94.44 126 ALA A N 1
ATOM 1020 C CA . ALA A 1 126 ? 1.035 7.714 21.584 1.00 94.44 126 ALA A CA 1
ATOM 1021 C C . ALA A 1 126 ? 0.311 8.944 22.172 1.00 94.44 126 ALA A C 1
ATOM 1023 O O . ALA A 1 126 ? 0.252 9.114 23.387 1.00 94.44 126 ALA A O 1
ATOM 1024 N N . ALA A 1 127 ? -0.357 9.740 21.328 1.00 95.06 127 ALA A N 1
ATOM 1025 C CA . ALA A 1 127 ? -1.131 10.893 21.785 1.00 95.06 127 ALA A CA 1
ATOM 1026 C C . ALA A 1 127 ? -2.308 10.511 22.706 1.00 95.06 127 ALA A C 1
ATOM 1028 O O . ALA A 1 127 ? -2.687 11.310 23.566 1.00 95.06 127 ALA A O 1
ATOM 1029 N N . THR A 1 128 ? -2.892 9.312 22.558 1.00 94.31 128 THR A N 1
ATOM 1030 C CA . THR A 1 128 ? -3.913 8.823 23.505 1.00 94.31 128 THR A CA 1
ATOM 1031 C C . THR A 1 128 ? -3.322 8.533 24.882 1.00 94.31 128 THR A C 1
ATOM 1033 O O . THR A 1 128 ? -3.940 8.898 25.881 1.00 94.31 128 THR A O 1
ATOM 1036 N N . GLN A 1 129 ? -2.113 7.964 24.949 1.00 94.62 129 GLN A N 1
ATOM 1037 C CA . GLN A 1 129 ? -1.418 7.702 26.216 1.00 94.62 129 GLN A CA 1
ATOM 1038 C C . GLN A 1 129 ? -1.077 9.003 26.945 1.00 94.62 129 GLN A C 1
ATOM 1040 O O . GLN A 1 129 ? -1.318 9.128 28.145 1.00 94.62 129 GLN A O 1
ATOM 1045 N N . ASP A 1 130 ? -0.629 10.006 26.191 1.00 94.62 130 ASP A N 1
ATOM 1046 C CA . ASP A 1 130 ? -0.304 11.333 26.716 1.00 94.62 130 ASP A CA 1
ATOM 1047 C C . ASP A 1 130 ? -1.549 12.202 26.980 1.00 94.62 130 ASP A C 1
ATOM 1049 O O . ASP A 1 130 ? -1.426 13.350 27.406 1.00 94.62 130 ASP A O 1
ATOM 1053 N N . LYS A 1 131 ? -2.764 11.689 26.717 1.00 94.00 131 LYS A N 1
ATOM 1054 C CA . LYS A 1 131 ? -4.046 12.418 26.821 1.00 94.00 131 LYS A CA 1
ATOM 1055 C C . LYS A 1 131 ? -4.102 13.703 25.977 1.00 94.00 131 LYS A C 1
ATOM 1057 O O . LYS A 1 131 ? -4.840 14.632 26.295 1.00 94.00 131 LYS A O 1
ATOM 1062 N N . THR A 1 132 ? -3.344 13.759 24.883 1.00 93.69 132 THR A N 1
ATOM 1063 C CA . THR A 1 132 ? -3.291 14.899 23.944 1.00 93.69 132 THR A CA 1
ATOM 1064 C C . THR A 1 132 ? -3.999 14.627 22.612 1.00 93.69 132 THR A C 1
ATOM 1066 O O . THR A 1 132 ? -3.978 15.479 21.706 1.00 93.69 132 THR A O 1
ATOM 1069 N N . PHE A 1 133 ? -4.609 13.443 22.490 1.00 94.00 133 PHE A N 1
ATOM 1070 C CA . PHE A 1 133 ? -5.345 12.994 21.316 1.00 94.00 133 PHE A CA 1
ATOM 1071 C C . PHE A 1 133 ? -6.529 13.912 20.994 1.00 94.00 133 PHE A C 1
ATOM 1073 O O . PHE A 1 133 ? -7.309 14.290 21.863 1.00 94.00 133 PHE A O 1
ATOM 1080 N N . SER A 1 134 ? -6.668 14.241 19.712 1.00 92.50 134 SER A N 1
ATOM 1081 C CA . SER A 1 134 ? -7.828 14.934 19.158 1.00 92.50 134 SER A CA 1
ATOM 1082 C C . SER A 1 134 ? -8.000 14.519 17.705 1.00 92.50 134 SER A C 1
ATOM 1084 O O . SER A 1 134 ? -7.032 14.557 16.943 1.00 92.50 134 SER A O 1
ATOM 1086 N N . TRP A 1 135 ? -9.230 14.211 17.297 1.00 88.62 135 TRP A N 1
ATOM 1087 C CA . TRP A 1 135 ? -9.549 13.881 15.907 1.00 88.62 135 TRP A CA 1
ATOM 1088 C C . TRP A 1 135 ? -9.175 14.996 14.931 1.00 88.62 135 TRP A C 1
ATOM 1090 O O . TRP A 1 135 ? -8.735 14.705 13.827 1.00 88.62 135 TRP A O 1
ATOM 1100 N N . SER A 1 136 ? -9.223 16.264 15.355 1.00 90.38 136 SER A N 1
ATOM 1101 C CA . SER A 1 136 ? -8.775 17.382 14.514 1.00 90.38 136 SER A CA 1
ATOM 1102 C C . SER A 1 136 ? -7.289 17.304 14.141 1.00 90.38 136 SER A C 1
ATOM 1104 O O . SER A 1 136 ? -6.913 17.720 13.051 1.00 90.38 136 SER A O 1
ATOM 1106 N N . LYS A 1 137 ? -6.436 16.737 15.010 1.00 89.31 137 LYS A N 1
ATOM 1107 C CA . LYS A 1 137 ? -4.999 16.542 14.736 1.00 89.31 137 LYS A CA 1
ATOM 1108 C C . LYS A 1 137 ? -4.726 15.333 13.843 1.00 89.31 137 LYS A C 1
ATOM 1110 O O . LYS A 1 137 ? -3.678 15.267 13.211 1.00 89.31 137 LYS A O 1
ATOM 1115 N N . PHE A 1 138 ? -5.653 14.380 13.813 1.00 90.75 138 PHE A N 1
ATOM 1116 C CA . PHE A 1 138 ? -5.530 13.123 13.082 1.00 90.75 138 PHE A CA 1
ATOM 1117 C C . PHE A 1 138 ? -6.610 12.986 12.005 1.00 90.75 138 PHE A C 1
ATOM 1119 O O . PHE A 1 138 ? -6.971 11.871 11.648 1.00 90.75 138 PHE A O 1
ATOM 1126 N N . ALA A 1 139 ? -7.099 14.106 11.460 1.00 90.94 139 ALA A N 1
ATOM 1127 C CA . ALA A 1 139 ? -8.134 14.118 10.425 1.00 90.94 139 ALA A CA 1
ATOM 1128 C C . ALA A 1 139 ? -7.736 13.280 9.197 1.00 90.94 139 ALA A C 1
ATOM 1130 O O . ALA A 1 139 ? -8.562 12.552 8.666 1.00 90.94 139 ALA A O 1
ATOM 1131 N N . GLY A 1 140 ? -6.443 13.253 8.848 1.00 90.88 140 GLY A N 1
ATOM 1132 C CA . GLY A 1 140 ? -5.935 12.388 7.779 1.00 90.88 140 GLY A CA 1
ATOM 1133 C C . GLY A 1 140 ? -6.132 10.885 8.029 1.00 90.88 140 GLY A C 1
ATOM 1134 O O . GLY A 1 140 ? -6.208 10.122 7.076 1.00 90.88 140 GLY A O 1
ATOM 1135 N N . LEU A 1 141 ? -6.255 10.425 9.286 1.00 94.12 141 LEU A N 1
ATOM 1136 C CA . LEU A 1 141 ? -6.676 9.044 9.572 1.00 94.12 141 LEU A CA 1
ATOM 1137 C C . LEU A 1 141 ? -8.155 8.826 9.238 1.00 94.12 141 LEU A C 1
ATOM 1139 O O . LEU A 1 141 ? -8.506 7.756 8.750 1.00 94.12 141 LEU A O 1
ATOM 1143 N N . CYS A 1 142 ? -9.010 9.828 9.458 1.00 92.94 142 CYS A N 1
ATOM 1144 C CA . CYS A 1 142 ? -10.409 9.770 9.038 1.00 92.94 142 CYS A CA 1
ATOM 1145 C C . CYS A 1 142 ? -10.518 9.705 7.512 1.00 92.94 142 CYS A C 1
ATOM 1147 O O . CYS A 1 142 ? -11.315 8.916 7.014 1.00 92.94 142 CYS A O 1
ATOM 1149 N N . ASP A 1 143 ? -9.673 10.438 6.781 1.00 95.38 143 ASP A N 1
ATOM 1150 C CA . ASP A 1 143 ? -9.643 10.419 5.311 1.00 95.38 143 ASP A CA 1
ATOM 1151 C C . ASP A 1 143 ? -9.318 9.025 4.746 1.00 95.38 143 ASP A C 1
ATOM 1153 O O . ASP A 1 143 ? -9.819 8.655 3.683 1.00 95.38 143 ASP A O 1
ATOM 1157 N N . TYR A 1 144 ? -8.533 8.207 5.461 1.00 95.94 144 TYR A N 1
ATOM 1158 C CA . TYR A 1 144 ? -8.359 6.790 5.111 1.00 95.94 144 TYR A CA 1
ATOM 1159 C C . TYR A 1 144 ? -9.648 5.990 5.287 1.00 95.94 144 TYR A C 1
ATOM 1161 O O . TYR A 1 144 ? -9.971 5.169 4.429 1.00 95.94 144 TYR A O 1
ATOM 1169 N N . ILE A 1 145 ? -10.363 6.213 6.392 1.00 94.69 145 ILE A N 1
ATOM 1170 C CA . ILE A 1 145 ? -11.579 5.471 6.749 1.00 94.69 145 ILE A CA 1
ATOM 1171 C C . ILE A 1 145 ? -12.706 5.782 5.762 1.00 94.69 145 ILE A C 1
ATOM 1173 O O . ILE A 1 145 ? -13.373 4.865 5.291 1.00 94.69 145 ILE A O 1
ATOM 1177 N N . VAL A 1 146 ? -12.888 7.051 5.394 1.00 95.75 146 VAL A N 1
ATOM 1178 C CA . VAL A 1 146 ? -13.907 7.464 4.410 1.00 95.75 146 VAL A CA 1
ATOM 1179 C C . VAL A 1 146 ? -13.449 7.284 2.956 1.00 95.75 146 VAL A C 1
ATOM 1181 O O . VAL A 1 146 ? -14.210 7.544 2.033 1.00 95.75 146 VAL A O 1
ATOM 1184 N N . GLY A 1 147 ? -12.212 6.826 2.730 1.00 95.12 147 GLY A N 1
ATOM 1185 C CA . GLY A 1 147 ? -11.693 6.501 1.401 1.00 95.12 147 GLY A CA 1
ATOM 1186 C C . GLY A 1 147 ? -11.213 7.692 0.561 1.00 95.12 147 GLY A C 1
ATOM 1187 O O . GLY A 1 147 ? -10.950 7.517 -0.624 1.00 95.12 147 GLY A O 1
ATOM 1188 N N . PHE A 1 148 ? -11.050 8.884 1.139 1.00 94.69 148 PHE A N 1
ATOM 1189 C CA . PHE A 1 148 ? -10.601 10.089 0.420 1.00 94.69 148 PHE A CA 1
ATOM 1190 C C . PHE A 1 148 ? -9.083 10.233 0.326 1.00 94.69 148 PHE A C 1
ATOM 1192 O O . PHE A 1 148 ? -8.583 10.965 -0.526 1.00 94.69 148 PHE A O 1
ATOM 1199 N N . GLN A 1 149 ? -8.340 9.523 1.172 1.00 94.69 149 GLN A N 1
ATOM 1200 C CA . GLN A 1 149 ? -6.899 9.719 1.283 1.00 94.69 149 GLN A CA 1
ATOM 1201 C C . GLN A 1 149 ? -6.087 9.140 0.115 1.00 94.69 149 GLN A C 1
ATOM 1203 O O . GLN A 1 149 ? -5.039 9.684 -0.228 1.00 94.69 149 GLN A O 1
ATOM 1208 N N . LEU A 1 150 ? -6.528 8.026 -0.484 1.00 94.94 150 LEU A N 1
ATOM 1209 C CA . LEU A 1 150 ? -5.761 7.307 -1.508 1.00 94.94 150 LEU A CA 1
ATOM 1210 C C . LEU A 1 150 ? -6.531 7.173 -2.829 1.00 94.94 150 LEU A C 1
ATOM 1212 O O . LEU A 1 150 ? -7.728 6.878 -2.812 1.00 94.94 150 LEU A O 1
ATOM 1216 N N . PRO A 1 151 ? -5.849 7.257 -3.991 1.00 93.38 151 PRO A N 1
ATOM 1217 C CA . PRO A 1 151 ? -6.480 7.008 -5.283 1.00 93.38 151 PRO A CA 1
ATOM 1218 C C . PRO A 1 151 ? -7.092 5.609 -5.355 1.00 93.38 151 PRO A C 1
ATOM 1220 O O . PRO A 1 151 ? -6.461 4.630 -4.932 1.00 93.38 151 PRO A O 1
ATOM 1223 N N . CYS A 1 152 ? -8.295 5.524 -5.929 1.00 92.38 152 CYS A N 1
ATOM 1224 C CA . CYS A 1 152 ? -9.074 4.290 -6.076 1.00 92.38 152 CYS A CA 1
ATOM 1225 C C . CYS A 1 152 ? -9.404 3.592 -4.742 1.00 92.38 152 CYS A C 1
ATOM 1227 O O . CYS A 1 152 ? -9.728 2.405 -4.739 1.00 92.38 152 CYS A O 1
ATOM 1229 N N . SER A 1 153 ? -9.287 4.287 -3.606 1.00 94.19 153 SER A N 1
ATOM 1230 C CA . SER A 1 153 ? -9.739 3.759 -2.319 1.00 94.19 153 SER A CA 1
ATOM 1231 C C . SER A 1 153 ? -11.257 3.776 -2.233 1.00 94.19 153 SER A C 1
ATOM 1233 O O . SER A 1 153 ? -11.914 4.656 -2.781 1.00 94.19 153 SER A O 1
ATOM 1235 N N . LYS A 1 154 ? -11.795 2.794 -1.515 1.00 93.69 154 LYS A N 1
ATOM 1236 C CA . LYS A 1 154 ? -13.187 2.775 -1.064 1.00 93.69 154 LYS A CA 1
ATOM 1237 C C . LYS A 1 154 ? -13.265 3.165 0.403 1.00 93.69 154 LYS A C 1
ATOM 1239 O O . LYS A 1 154 ? -12.265 3.019 1.121 1.00 93.69 154 LYS A O 1
ATOM 1244 N N . ALA A 1 155 ? -14.427 3.647 0.831 1.00 96.38 155 ALA A N 1
ATOM 1245 C CA . ALA A 1 155 ? -14.687 3.826 2.251 1.00 96.38 155 ALA A CA 1
ATOM 1246 C C . ALA A 1 155 ? -14.676 2.458 2.944 1.00 96.38 155 ALA A C 1
ATOM 1248 O O . ALA A 1 155 ? -15.010 1.434 2.344 1.00 96.38 155 ALA A O 1
ATOM 1249 N N . TRP A 1 156 ? -14.266 2.422 4.209 1.00 95.81 156 TRP A N 1
ATOM 1250 C CA . TRP A 1 156 ? -14.166 1.170 4.958 1.00 95.81 156 TRP A CA 1
ATOM 1251 C C . TRP A 1 156 ? -15.543 0.515 5.116 1.00 95.81 156 TRP A C 1
ATOM 1253 O O . TRP A 1 156 ? -15.648 -0.698 5.042 1.00 95.81 156 TRP A O 1
ATOM 1263 N N . GLU A 1 157 ? -16.615 1.298 5.226 1.00 94.12 157 GLU A N 1
ATOM 1264 C CA . GLU A 1 157 ? -17.988 0.775 5.283 1.00 94.12 157 GLU A CA 1
ATOM 1265 C C . GLU A 1 157 ? -18.454 0.057 4.001 1.00 94.12 157 GLU A C 1
ATOM 1267 O O . GLU A 1 157 ? -19.429 -0.687 4.035 1.00 94.12 157 GLU A O 1
ATOM 1272 N N . GLU A 1 158 ? -17.762 0.252 2.876 1.00 93.06 158 GLU A N 1
ATOM 1273 C CA . GLU A 1 158 ? -18.111 -0.332 1.574 1.00 93.06 158 GLU A CA 1
ATOM 1274 C C . GLU A 1 158 ? -17.331 -1.618 1.262 1.00 93.06 158 GLU A C 1
ATOM 1276 O O . GLU A 1 158 ? -17.426 -2.144 0.145 1.00 93.06 158 GLU A O 1
ATOM 1281 N N . VAL A 1 159 ? -16.486 -2.081 2.190 1.00 92.12 159 VAL A N 1
ATOM 1282 C CA . VAL A 1 159 ? -15.573 -3.201 1.956 1.00 92.12 159 VAL A CA 1
ATOM 1283 C C . VAL A 1 159 ? -15.573 -4.218 3.091 1.00 92.12 159 VAL A C 1
ATOM 1285 O O . VAL A 1 159 ? -15.791 -3.890 4.249 1.00 92.12 159 VAL A O 1
ATOM 1288 N N . ASP A 1 160 ? -15.248 -5.466 2.769 1.00 91.38 160 ASP A N 1
ATOM 1289 C CA . ASP A 1 160 ? -15.105 -6.541 3.752 1.00 91.38 160 ASP A CA 1
ATOM 1290 C C . ASP A 1 160 ? -13.733 -6.495 4.438 1.00 91.38 160 ASP A C 1
ATOM 1292 O O . ASP A 1 160 ? -13.586 -6.876 5.607 1.00 91.38 160 ASP A O 1
ATOM 1296 N N . HIS A 1 161 ? -12.704 -6.038 3.709 1.00 92.56 161 HIS A N 1
ATOM 1297 C CA . HIS A 1 161 ? -11.325 -6.048 4.191 1.00 92.56 161 HIS A CA 1
ATOM 1298 C C . HIS A 1 161 ? -10.536 -4.763 3.935 1.00 92.56 161 HIS A C 1
ATOM 1300 O O . HIS A 1 161 ? -10.621 -4.139 2.877 1.00 92.56 161 HIS A O 1
ATOM 1306 N N . VAL A 1 162 ? -9.640 -4.451 4.873 1.00 94.62 162 VAL A N 1
ATOM 1307 C CA . VAL A 1 162 ? -8.620 -3.407 4.732 1.00 94.62 162 VAL A CA 1
ATOM 1308 C C . VAL A 1 162 ? -7.235 -4.029 4.854 1.00 94.62 162 VAL A C 1
ATOM 131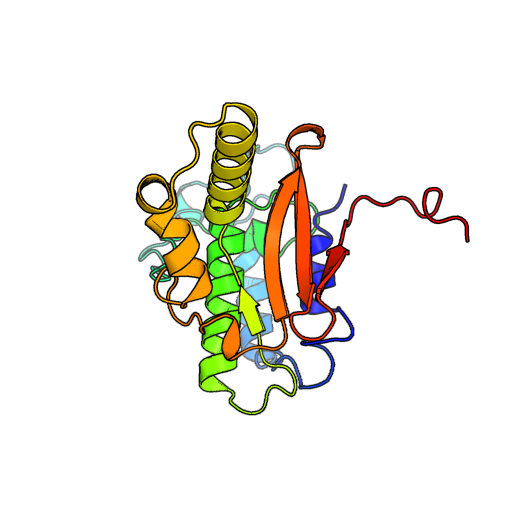0 O O . VAL A 1 162 ? -6.893 -4.608 5.888 1.00 94.62 162 VAL A O 1
ATOM 1313 N N . PHE A 1 163 ? -6.419 -3.900 3.810 1.00 93.81 163 PHE A N 1
ATOM 1314 C CA . PHE A 1 163 ? -5.024 -4.343 3.827 1.00 93.81 163 PHE A CA 1
ATOM 1315 C C . PHE A 1 163 ? -4.085 -3.202 4.213 1.00 93.81 163 PHE A C 1
ATOM 1317 O O . PHE A 1 163 ? -4.130 -2.129 3.619 1.00 93.81 163 PHE A O 1
ATOM 1324 N N . MET A 1 164 ? -3.208 -3.432 5.183 1.00 93.75 164 MET A N 1
ATOM 1325 C CA . MET A 1 164 ? -2.314 -2.410 5.725 1.00 93.75 164 MET A CA 1
ATOM 1326 C C . MET A 1 164 ? -0.870 -2.919 5.717 1.00 93.75 164 MET A C 1
ATOM 1328 O O . MET A 1 164 ? -0.591 -3.948 6.347 1.00 93.75 164 MET A O 1
ATOM 1332 N N . PRO A 1 165 ? 0.071 -2.235 5.041 1.00 92.81 165 PRO A N 1
ATOM 1333 C CA . PRO A 1 165 ? 1.485 -2.519 5.209 1.00 92.81 165 PRO A CA 1
ATOM 1334 C C . PRO A 1 165 ? 1.957 -2.003 6.568 1.00 92.81 165 PRO A C 1
ATOM 1336 O O . PRO A 1 165 ? 1.780 -0.835 6.913 1.00 92.81 165 PRO A O 1
ATOM 1339 N N . ILE A 1 166 ? 2.611 -2.866 7.336 1.00 89.75 166 ILE A N 1
ATOM 1340 C CA . ILE A 1 166 ? 3.192 -2.513 8.628 1.00 89.75 166 ILE A CA 1
ATOM 1341 C C . ILE A 1 166 ? 4.697 -2.723 8.551 1.00 89.75 166 ILE A C 1
ATOM 1343 O O . ILE A 1 166 ? 5.173 -3.835 8.316 1.00 89.75 166 ILE A O 1
ATOM 1347 N N . TYR A 1 167 ? 5.455 -1.650 8.776 1.00 88.06 167 TYR A N 1
ATOM 1348 C CA . TYR A 1 167 ? 6.907 -1.741 8.856 1.00 88.06 167 TYR A CA 1
ATOM 1349 C C . TYR A 1 167 ? 7.347 -2.135 10.261 1.00 88.06 167 TYR A C 1
ATOM 1351 O O . TYR A 1 167 ? 7.235 -1.353 11.211 1.00 88.06 167 TYR A O 1
ATOM 1359 N N . PHE A 1 168 ? 7.908 -3.331 10.397 1.00 85.69 168 PHE A N 1
ATOM 1360 C CA . PHE A 1 168 ? 8.482 -3.794 11.647 1.00 85.69 168 PHE A CA 1
ATOM 1361 C C . PHE A 1 168 ? 9.957 -3.399 11.746 1.00 85.69 168 PHE A C 1
ATOM 1363 O O . PHE A 1 168 ? 10.862 -4.137 11.346 1.00 85.69 168 PHE A O 1
ATOM 1370 N N . LYS A 1 169 ? 10.194 -2.204 12.302 1.00 83.44 169 LYS A N 1
ATOM 1371 C CA . LYS A 1 169 ? 11.510 -1.545 12.355 1.00 83.44 169 LYS A CA 1
ATOM 1372 C C . LYS A 1 169 ? 12.613 -2.410 12.971 1.00 83.44 169 LYS A C 1
ATOM 1374 O O . LYS A 1 169 ? 13.725 -2.410 12.459 1.00 83.44 169 LYS A O 1
ATOM 1379 N N . THR A 1 170 ? 12.317 -3.161 14.032 1.00 83.19 170 THR A N 1
ATOM 1380 C CA . THR A 1 170 ? 13.313 -3.994 14.731 1.00 83.19 170 THR A CA 1
ATOM 1381 C C . THR A 1 170 ? 13.899 -5.080 13.831 1.00 83.19 170 THR A C 1
ATOM 1383 O O . THR A 1 170 ? 15.084 -5.379 13.927 1.00 83.19 170 THR A O 1
ATOM 1386 N N . GLN A 1 171 ? 13.090 -5.650 12.936 1.00 82.00 171 GLN A N 1
ATOM 1387 C CA . GLN A 1 171 ? 13.520 -6.704 12.012 1.00 82.00 171 GLN A CA 1
ATOM 1388 C C . GLN A 1 171 ? 13.749 -6.192 10.586 1.00 82.00 171 GLN A C 1
ATOM 1390 O O . GLN A 1 171 ? 14.074 -6.988 9.708 1.00 82.00 171 GLN A O 1
ATOM 1395 N N . MET A 1 172 ? 13.579 -4.883 10.350 1.00 83.69 172 MET A N 1
ATOM 1396 C CA . MET A 1 172 ? 13.599 -4.267 9.018 1.00 83.69 172 MET A CA 1
ATOM 1397 C C . MET A 1 172 ? 12.727 -5.060 8.028 1.00 83.69 172 MET A C 1
ATOM 1399 O O . MET A 1 172 ? 13.158 -5.413 6.930 1.00 83.69 172 MET A O 1
ATOM 1403 N N . HIS A 1 173 ? 11.516 -5.414 8.471 1.00 85.00 173 HIS A N 1
ATOM 1404 C CA . HIS A 1 173 ? 10.636 -6.352 7.780 1.00 85.00 173 HIS A CA 1
ATOM 1405 C C . HIS A 1 173 ? 9.246 -5.763 7.562 1.00 85.00 173 HIS A C 1
ATOM 1407 O O . HIS A 1 173 ? 8.672 -5.173 8.472 1.00 85.00 173 HIS A O 1
ATOM 1413 N N . TRP A 1 174 ? 8.683 -5.971 6.375 1.00 87.50 174 TRP A N 1
ATOM 1414 C CA . TRP A 1 174 ? 7.289 -5.645 6.101 1.00 87.50 174 TRP A CA 1
ATOM 1415 C C . TRP A 1 174 ? 6.377 -6.786 6.513 1.00 87.50 174 TRP A C 1
ATOM 1417 O O . TRP A 1 174 ? 6.621 -7.937 6.172 1.00 87.50 174 TRP A O 1
ATOM 1427 N N . ILE A 1 175 ? 5.300 -6.443 7.199 1.00 89.25 175 ILE A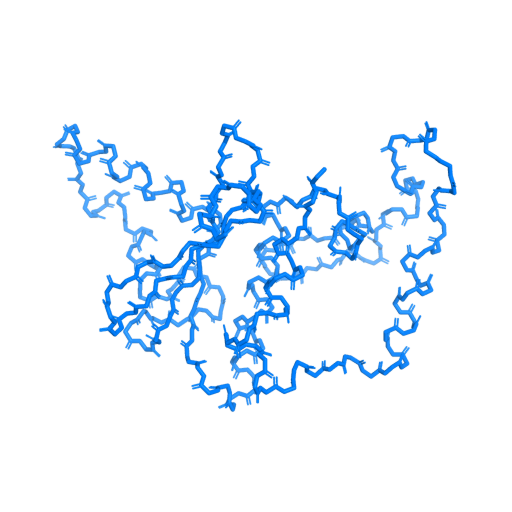 N 1
ATOM 1428 C CA . ILE A 1 175 ? 4.213 -7.337 7.572 1.00 89.25 175 ILE A CA 1
ATOM 1429 C C . ILE A 1 175 ? 2.956 -6.828 6.873 1.00 89.25 175 ILE A C 1
ATOM 1431 O O . ILE A 1 175 ? 2.765 -5.619 6.738 1.00 89.25 175 ILE A O 1
ATOM 1435 N N . LEU A 1 176 ? 2.094 -7.738 6.432 1.00 90.69 176 LEU A N 1
ATOM 1436 C CA . LEU A 1 176 ? 0.779 -7.370 5.920 1.00 90.69 176 LEU A CA 1
ATOM 1437 C C . LEU A 1 176 ? -0.266 -7.635 6.998 1.00 90.69 176 LEU A C 1
ATOM 1439 O O . LEU A 1 176 ? -0.450 -8.781 7.405 1.00 90.69 176 LEU A O 1
ATOM 1443 N N . ALA A 1 177 ? -0.970 -6.598 7.434 1.00 91.62 177 ALA A N 1
ATOM 1444 C CA . ALA A 1 177 ? -2.181 -6.760 8.223 1.00 91.62 177 ALA A CA 1
ATOM 1445 C C . ALA A 1 177 ? -3.409 -6.747 7.308 1.00 91.62 177 ALA A C 1
ATOM 1447 O O . ALA A 1 177 ? -3.476 -5.976 6.352 1.00 91.62 177 ALA A O 1
ATOM 1448 N N . ARG A 1 178 ? -4.389 -7.594 7.612 1.00 92.12 178 ARG A N 1
ATOM 1449 C CA . ARG A 1 178 ? -5.718 -7.593 6.999 1.00 92.12 178 ARG A CA 1
ATOM 1450 C C . ARG A 1 178 ? -6.742 -7.423 8.104 1.00 92.12 178 ARG A C 1
ATOM 1452 O O . ARG A 1 178 ? -6.937 -8.340 8.898 1.00 92.12 178 ARG A O 1
ATOM 1459 N N . PHE A 1 179 ? -7.396 -6.276 8.140 1.00 93.69 179 PHE A N 1
ATOM 1460 C CA . PHE A 1 179 ? -8.545 -6.056 9.004 1.00 93.69 179 PHE A CA 1
ATOM 1461 C C . PHE A 1 179 ? -9.803 -6.559 8.299 1.00 93.69 179 PHE A C 1
ATOM 1463 O O . PHE A 1 179 ? -10.100 -6.115 7.195 1.00 93.69 179 PHE A O 1
ATOM 1470 N N . CYS A 1 180 ? -10.492 -7.525 8.901 1.00 92.31 180 CYS A N 1
ATOM 1471 C CA . CYS A 1 180 ? -11.820 -7.964 8.493 1.00 92.31 180 CYS A CA 1
ATOM 1472 C C . CYS A 1 180 ? -12.854 -7.127 9.238 1.00 92.31 180 CYS A C 1
ATOM 1474 O O . CYS A 1 180 ? -12.910 -7.184 10.467 1.00 92.31 180 CYS A O 1
ATOM 1476 N N . ILE A 1 181 ? -13.646 -6.359 8.493 1.00 92.56 181 ILE A N 1
ATOM 1477 C CA . ILE A 1 181 ? -14.629 -5.429 9.058 1.00 92.56 181 ILE A CA 1
ATOM 1478 C C . ILE A 1 181 ? -15.802 -6.193 9.665 1.00 92.56 181 ILE A C 1
ATOM 1480 O O . ILE A 1 181 ? -16.226 -5.879 10.773 1.00 92.56 181 ILE A O 1
ATOM 1484 N N . ASN A 1 182 ? -16.255 -7.251 8.990 1.00 88.62 182 ASN A N 1
ATOM 1485 C CA . ASN A 1 182 ? -17.376 -8.073 9.449 1.00 88.62 182 ASN A CA 1
ATOM 1486 C C . ASN A 1 182 ? -17.072 -8.763 10.789 1.00 88.62 182 ASN A C 1
ATOM 1488 O O . ASN A 1 182 ? -17.911 -8.777 11.685 1.00 88.62 182 ASN A O 1
ATOM 1492 N N . ASP A 1 183 ? -15.844 -9.263 10.950 1.00 90.69 183 ASP A N 1
ATOM 1493 C CA . ASP A 1 183 ? -15.441 -10.027 12.137 1.00 90.69 183 ASP A CA 1
ATOM 1494 C C . ASP A 1 183 ? -14.707 -9.182 13.187 1.00 90.69 183 ASP A C 1
ATOM 1496 O O . ASP A 1 183 ? -14.312 -9.702 14.231 1.00 90.69 183 ASP A O 1
ATOM 1500 N N . TRP A 1 184 ? -14.444 -7.901 12.901 1.00 92.38 184 TRP A N 1
ATOM 1501 C CA . TRP A 1 184 ? -13.595 -7.023 13.719 1.00 92.38 184 TRP A CA 1
ATOM 1502 C C . TRP A 1 184 ? -12.223 -7.633 14.061 1.00 92.38 184 TRP A C 1
ATOM 1504 O O . TRP A 1 184 ? -11.630 -7.360 15.106 1.00 92.38 184 TRP A O 1
ATOM 1514 N N . CYS A 1 185 ? -11.694 -8.461 13.159 1.00 93.62 185 CYS A N 1
ATOM 1515 C CA . CYS A 1 185 ? -10.480 -9.242 13.375 1.00 93.62 185 CYS A CA 1
ATOM 1516 C C . CYS A 1 185 ? -9.321 -8.724 12.522 1.00 93.62 185 CYS A C 1
ATOM 1518 O O . CYS A 1 185 ? -9.470 -8.493 11.322 1.00 93.62 185 CYS A O 1
ATOM 1520 N N . ILE A 1 186 ? -8.134 -8.604 13.121 1.00 91.88 186 ILE A N 1
ATOM 1521 C CA . ILE A 1 186 ? -6.895 -8.299 12.397 1.00 91.88 186 ILE A CA 1
ATOM 1522 C C . ILE A 1 186 ? -6.098 -9.589 12.209 1.00 91.88 186 ILE A C 1
ATOM 1524 O O . ILE A 1 186 ? -5.613 -10.186 13.167 1.00 91.88 186 ILE A O 1
ATOM 1528 N N . TYR A 1 187 ? -5.923 -9.989 10.953 1.00 89.25 187 TYR A N 1
ATOM 1529 C CA . TYR A 1 187 ? -5.031 -11.072 10.552 1.00 89.25 187 TYR A CA 1
ATOM 1530 C C . TYR A 1 187 ? -3.662 -10.501 10.200 1.00 89.25 187 TYR A C 1
ATOM 1532 O O . TYR A 1 187 ? -3.572 -9.478 9.521 1.00 89.25 187 TYR A O 1
ATOM 1540 N N . VAL A 1 188 ? -2.596 -11.169 10.632 1.00 87.94 188 VAL A N 1
ATOM 1541 C CA . VAL A 1 188 ? -1.221 -10.704 10.434 1.00 87.94 188 VAL A CA 1
ATOM 1542 C C . VAL A 1 188 ? -0.443 -11.738 9.632 1.00 87.94 188 VAL A C 1
ATOM 1544 O O . VAL A 1 188 ? -0.239 -12.864 10.081 1.00 87.94 188 VAL A O 1
ATOM 1547 N N . TYR A 1 189 ? 0.021 -11.342 8.452 1.00 86.62 189 TYR A N 1
ATOM 1548 C CA . TYR A 1 189 ? 0.855 -12.162 7.584 1.00 86.62 189 TYR A CA 1
ATOM 1549 C C . TYR A 1 189 ? 2.307 -11.720 7.712 1.00 86.62 189 TYR A C 1
ATOM 1551 O O . TYR A 1 189 ? 2.706 -10.655 7.233 1.00 86.62 189 TYR A O 1
ATOM 1559 N N . ASN A 1 190 ? 3.103 -12.562 8.363 1.00 84.88 190 ASN A N 1
ATOM 1560 C CA . ASN A 1 190 ? 4.524 -12.340 8.569 1.00 84.88 190 ASN A CA 1
ATOM 1561 C C . ASN A 1 190 ? 5.324 -13.409 7.815 1.00 84.88 190 ASN A C 1
ATOM 1563 O O . ASN A 1 190 ? 5.232 -14.599 8.109 1.00 84.88 190 ASN A O 1
ATOM 1567 N N . SER A 1 191 ? 6.130 -12.980 6.845 1.00 77.75 191 SER A N 1
ATOM 1568 C CA . SER A 1 191 ? 6.902 -13.904 6.005 1.00 77.75 191 SER A CA 1
ATOM 1569 C C . SER A 1 191 ? 8.240 -14.346 6.615 1.00 77.75 191 SER A C 1
ATOM 1571 O O . SER A 1 191 ? 8.939 -15.176 6.029 1.00 77.75 191 SER A O 1
ATOM 1573 N N . MET A 1 192 ? 8.588 -13.823 7.794 1.00 76.12 192 MET A N 1
ATOM 1574 C CA . MET A 1 192 ? 9.762 -14.227 8.576 1.00 76.12 192 MET A CA 1
ATOM 1575 C C . MET A 1 192 ? 9.482 -15.364 9.565 1.00 76.12 192 MET A C 1
ATOM 1577 O O . MET A 1 192 ? 10.428 -15.847 10.183 1.00 76.12 192 MET A O 1
ATOM 1581 N N . VAL A 1 193 ? 8.226 -15.803 9.723 1.00 64.31 193 VAL A N 1
ATOM 1582 C CA . VAL A 1 193 ? 7.880 -16.866 10.679 1.00 64.31 193 VAL A CA 1
ATOM 1583 C C . VAL A 1 193 ? 8.613 -18.155 10.301 1.00 64.31 193 VAL A C 1
ATOM 1585 O O . VAL A 1 193 ? 8.454 -18.691 9.200 1.00 64.31 193 VAL A O 1
ATOM 1588 N N . SER A 1 194 ? 9.458 -18.635 11.214 1.00 54.03 194 SER A N 1
ATOM 1589 C CA . SER A 1 194 ? 10.103 -19.938 11.101 1.00 54.03 194 SER A CA 1
ATOM 1590 C C . SER A 1 194 ? 9.048 -21.021 11.344 1.00 54.03 194 SER A C 1
ATOM 1592 O O . SER A 1 194 ? 8.237 -20.863 12.255 1.00 54.03 194 SER A O 1
ATOM 1594 N N . PRO A 1 195 ? 9.080 -22.163 10.630 1.00 53.12 195 PRO A N 1
ATOM 1595 C CA . PRO A 1 195 ? 8.218 -23.308 10.939 1.00 53.12 195 PRO A CA 1
ATOM 1596 C C . PRO A 1 195 ? 8.301 -23.775 12.400 1.00 53.12 195 PRO A C 1
ATOM 1598 O O . PRO A 1 195 ? 7.426 -24.488 12.850 1.00 53.12 195 PRO A O 1
ATOM 1601 N N . ARG A 1 196 ? 9.348 -23.379 13.139 1.00 47.56 196 ARG A N 1
ATOM 1602 C CA . ARG A 1 196 ? 9.540 -23.706 14.560 1.00 47.56 196 ARG A CA 1
ATOM 1603 C C . ARG A 1 196 ? 8.754 -22.816 15.530 1.00 47.56 196 ARG A C 1
ATOM 1605 O O . ARG A 1 196 ? 8.632 -23.183 16.690 1.00 47.56 196 ARG A O 1
ATOM 1612 N N . ASP A 1 197 ? 8.255 -21.668 15.072 1.00 51.31 197 ASP A N 1
ATOM 1613 C CA . ASP A 1 197 ? 7.500 -20.715 15.902 1.00 51.31 197 ASP A CA 1
ATOM 1614 C C . ASP A 1 197 ? 5.983 -20.948 15.811 1.00 51.31 197 ASP A C 1
ATOM 1616 O O . ASP A 1 197 ? 5.206 -20.406 16.595 1.00 51.31 197 ASP A O 1
ATOM 1620 N N . ILE A 1 198 ? 5.562 -21.771 14.849 1.00 47.25 198 ILE A N 1
ATOM 1621 C CA . ILE A 1 198 ? 4.211 -22.306 14.742 1.00 47.25 198 ILE A CA 1
ATOM 1622 C C . ILE A 1 198 ? 4.337 -23.718 15.297 1.00 47.25 198 ILE A C 1
ATOM 1624 O O . ILE A 1 198 ? 4.982 -24.543 14.667 1.00 47.25 198 ILE A O 1
ATOM 1628 N N . GLY A 1 199 ? 3.831 -23.981 16.499 1.00 38.44 199 GLY A N 1
ATOM 1629 C CA . GLY A 1 199 ? 3.890 -25.311 17.113 1.00 38.44 199 GLY A CA 1
ATOM 1630 C C . GLY A 1 199 ? 3.059 -26.347 16.346 1.00 38.44 199 GLY A C 1
ATOM 1631 O O . GLY A 1 199 ? 1.992 -26.728 16.821 1.00 38.44 199 GLY A O 1
ATOM 1632 N N . ILE A 1 200 ? 3.536 -26.756 15.167 1.00 36.69 200 ILE A N 1
ATOM 1633 C CA . ILE A 1 200 ? 3.055 -27.865 14.334 1.00 36.69 200 ILE A CA 1
ATOM 1634 C C . ILE A 1 200 ? 4.150 -28.928 14.307 1.00 36.69 200 ILE A C 1
ATOM 1636 O O . ILE A 1 200 ? 5.316 -28.562 14.030 1.00 36.69 200 ILE A O 1
#

Foldseek 3Di:
DKPCVLVCVCPPCPQRNPDPPVPPPVVVVVVVVCLLQPQFDPDPPDPDRHDPVSQADVVWDDLVQDTGRGSVLVVQSPDIPHADDQSNVLSVQSVVLVCCVPVVPRPFFEHEDGAVLQVLVVVQVVCVVVVNHDCVVSVLNVCLQCQNNHPSGHHVVVGQWYWYWDQPPVVRATKIWIQGPVVRDIDIHGGPDDPVNPPD

pLDDT: mean 81.33, std 16.98, range [33.56, 96.38]

Sequence (200 aa):
MRNMLLCWIIFLPCPFADEAVCVPPPSILGAFNIWIDEGAYKRKRSKLMYPPKVDHLIPGYDFTVAFVGSKTCFHSLYYLGQLILDSHLDVIFYYFRKKAEVTKTCKISFTTTDTLFNVNVLKAYAATQDKTFSWSKFAGLCDYIVGFQLPCSKAWEEVDHVFMPIYFKTQMHWILARFCINDWCIYVYNSMVSPRDIGI

Secondary structure (DSSP, 8-state):
---HHHHHHHH-SSSSSSS------HHHHHHHHHHHHTT--SSTT-SSSS-HHHHEEEEEEE-SS-EEEEHHHHHHHHSTT-PPPHHHHHHHHHHHHHHHHHH---SS-EEE--HHHHHHHHHHHHHHHTT---GGGGHHHHHHHTT-SSTTPPPGGG-SEEEEEEEEGGGTEEEEEEEETTTTEEEEE-TT--TTTS--

Radius of gyration: 18.8 Å; chains: 1; bounding box: 49×45×52 Å

Organism: NCBI:txid186058